Protein AF-A0A7X9NZ48-F1 (afdb_monomer_lite)

Organism: NCBI:txid694437

Structure (mmCIF, N/CA/C/O backbone):
data_AF-A0A7X9NZ48-F1
#
_entry.id   AF-A0A7X9NZ48-F1
#
loop_
_atom_site.group_PDB
_atom_site.id
_atom_site.type_symbol
_atom_site.label_atom_id
_atom_site.label_alt_id
_atom_site.label_comp_id
_atom_site.label_asym_id
_atom_site.label_entity_id
_atom_site.label_seq_id
_atom_site.pdbx_PDB_ins_code
_atom_site.Cartn_x
_atom_site.Cartn_y
_atom_site.Cartn_z
_atom_site.occupancy
_atom_site.B_iso_or_equiv
_atom_site.auth_seq_id
_atom_site.auth_comp_id
_atom_site.auth_asym_id
_atom_site.auth_atom_id
_atom_site.pdbx_PDB_model_num
ATOM 1 N N . MET A 1 1 ? -63.633 -19.501 93.502 1.00 77.31 1 MET A N 1
ATOM 2 C CA . MET A 1 1 ? -63.523 -19.043 94.911 1.00 77.31 1 MET A CA 1
ATOM 3 C C . MET A 1 1 ? -62.393 -18.030 95.085 1.00 77.31 1 MET A C 1
ATOM 5 O O . MET A 1 1 ? -62.689 -16.926 95.509 1.00 77.31 1 MET A O 1
ATOM 9 N N . LEU A 1 2 ? -61.139 -18.349 94.729 1.00 82.50 2 LEU A N 1
ATOM 10 C CA . LEU A 1 2 ? -60.024 -17.386 94.763 1.00 82.50 2 LEU A CA 1
ATOM 11 C C . LEU A 1 2 ? -60.264 -16.160 93.862 1.00 82.50 2 LEU A C 1
ATOM 13 O O . LEU A 1 2 ? -60.267 -15.047 94.371 1.00 82.50 2 LEU A O 1
ATOM 17 N N . GLU A 1 3 ? -60.541 -16.367 92.570 1.00 81.81 3 GLU A N 1
ATOM 18 C CA . GLU A 1 3 ? -60.842 -15.284 91.608 1.00 81.81 3 GLU A CA 1
ATOM 19 C C . GLU A 1 3 ? -61.969 -14.370 92.100 1.00 81.81 3 GLU A C 1
ATOM 21 O O . GLU A 1 3 ? -61.856 -13.153 92.056 1.00 81.81 3 GLU A O 1
ATOM 26 N N . GLN A 1 4 ? -63.019 -14.958 92.673 1.00 85.31 4 GLN A N 1
ATOM 27 C CA . GLN A 1 4 ? -64.160 -14.225 93.216 1.00 85.31 4 GLN A CA 1
ATOM 28 C C . GLN A 1 4 ? -63.783 -13.385 94.452 1.00 85.31 4 GLN A C 1
ATOM 30 O O . GLN A 1 4 ? -64.237 -12.253 94.584 1.00 85.31 4 GLN A O 1
ATOM 35 N N . ILE A 1 5 ? -62.918 -13.897 95.342 1.00 87.12 5 ILE A N 1
ATOM 36 C CA . ILE A 1 5 ? -62.377 -13.134 96.483 1.00 87.12 5 ILE A CA 1
ATOM 37 C C . ILE A 1 5 ? -61.503 -11.970 95.996 1.00 87.12 5 ILE A C 1
ATOM 39 O O . ILE A 1 5 ? -61.605 -10.873 96.547 1.00 87.12 5 ILE A O 1
ATOM 43 N N . MET A 1 6 ? -60.652 -12.199 94.990 1.00 84.88 6 MET A N 1
ATOM 44 C CA . MET A 1 6 ? -59.764 -11.180 94.419 1.00 84.88 6 MET A CA 1
ATOM 45 C C . MET A 1 6 ? -60.563 -10.074 93.727 1.00 84.88 6 MET A C 1
ATOM 47 O O . MET A 1 6 ? -60.395 -8.903 94.064 1.00 84.88 6 MET A O 1
ATOM 51 N N . GLN A 1 7 ? -61.503 -10.447 92.858 1.00 85.75 7 GLN A N 1
ATOM 52 C CA . GLN A 1 7 ? -62.369 -9.530 92.124 1.00 85.75 7 GLN A CA 1
ATOM 53 C C . GLN A 1 7 ? -63.185 -8.634 93.066 1.00 85.75 7 GLN A C 1
ATOM 55 O O . GLN A 1 7 ? -63.066 -7.414 92.997 1.00 85.75 7 GLN A O 1
ATOM 60 N N . LEU A 1 8 ? -63.917 -9.211 94.028 1.00 87.44 8 LEU A N 1
ATOM 61 C CA . LEU A 1 8 ? -64.717 -8.434 94.986 1.00 87.44 8 LEU A CA 1
ATOM 62 C C . LEU A 1 8 ? -63.850 -7.509 95.858 1.00 87.44 8 LEU A C 1
ATOM 64 O O . LEU A 1 8 ? -64.244 -6.395 96.203 1.00 87.44 8 LEU A O 1
ATOM 68 N N . ARG A 1 9 ? -62.638 -7.938 96.230 1.00 89.69 9 ARG A N 1
ATOM 69 C CA . ARG A 1 9 ? -61.709 -7.077 96.974 1.00 89.69 9 ARG A CA 1
ATOM 70 C C . ARG A 1 9 ? -61.137 -5.947 96.120 1.00 89.69 9 ARG A C 1
ATOM 72 O O . ARG A 1 9 ? -60.925 -4.865 96.669 1.00 89.69 9 ARG A O 1
ATOM 79 N N . ASN A 1 10 ? -60.911 -6.180 94.829 1.00 83.88 10 ASN A N 1
ATOM 80 C CA . ASN A 1 10 ? -60.437 -5.181 93.870 1.00 83.88 10 ASN A CA 1
ATOM 81 C C . ASN A 1 10 ? -61.556 -4.189 93.477 1.00 83.88 10 ASN A C 1
ATOM 83 O O . ASN A 1 10 ? -61.270 -3.019 93.248 1.00 83.88 10 ASN A O 1
ATOM 87 N N . GLU A 1 11 ? -62.824 -4.609 93.525 1.00 89.44 11 GLU A N 1
ATOM 88 C CA . GLU A 1 11 ? -64.023 -3.760 93.371 1.00 89.44 11 GLU A CA 1
ATOM 89 C C . GLU A 1 11 ? -64.338 -2.903 94.620 1.00 89.44 11 GLU A C 1
ATOM 91 O O . GLU A 1 11 ? -65.224 -2.051 94.592 1.00 89.44 11 GLU A O 1
ATOM 96 N N . GLY A 1 12 ? -63.601 -3.091 95.725 1.00 87.31 12 GLY A N 1
ATOM 97 C CA . GLY A 1 12 ? -63.668 -2.241 96.922 1.00 87.31 12 GLY A CA 1
ATOM 98 C C . GLY A 1 12 ? -64.495 -2.788 98.095 1.00 87.31 12 GLY A C 1
ATOM 99 O O . GLY A 1 12 ? -64.540 -2.147 99.148 1.00 87.31 12 GLY A O 1
ATOM 100 N N . TYR A 1 13 ? -65.094 -3.979 97.984 1.00 91.06 13 TYR A N 1
ATOM 101 C CA . TYR A 1 13 ? -65.876 -4.594 99.068 1.00 91.06 13 TYR A CA 1
ATOM 102 C C . TYR A 1 13 ? -65.018 -4.914 100.296 1.00 91.06 13 TYR A C 1
ATOM 104 O O . TYR A 1 13 ? -63.899 -5.408 100.172 1.00 91.06 13 TYR A O 1
ATOM 112 N N . SER A 1 14 ? -65.531 -4.699 101.511 1.00 90.81 14 SER A N 1
ATOM 113 C CA . SER A 1 14 ? -64.808 -5.025 102.751 1.00 90.81 14 SER A CA 1
ATOM 114 C C . SER A 1 14 ? -64.603 -6.538 102.936 1.00 90.81 14 SER A C 1
ATOM 116 O O . SER A 1 14 ? -65.404 -7.350 102.480 1.00 90.81 14 SER A O 1
ATOM 118 N N . PHE A 1 15 ? -63.564 -6.949 103.678 1.00 91.12 15 PHE A N 1
ATOM 119 C CA . PHE A 1 15 ? -63.303 -8.375 103.952 1.00 91.12 15 PHE A CA 1
ATOM 120 C C . PHE A 1 15 ? -64.477 -9.109 104.618 1.00 91.12 15 PHE A C 1
ATOM 122 O O . PHE A 1 15 ? -64.579 -10.320 104.460 1.00 91.12 15 PHE A O 1
ATOM 129 N N . GLN A 1 16 ? -65.337 -8.396 105.357 1.00 89.12 16 GLN A N 1
ATOM 130 C CA . GLN A 1 16 ? -66.541 -8.982 105.951 1.00 89.12 16 GLN A CA 1
ATOM 131 C C . GLN A 1 16 ? -67.605 -9.260 104.882 1.00 89.12 16 GLN A C 1
ATOM 133 O O . GLN A 1 16 ? -68.100 -10.373 104.805 1.00 89.12 16 GLN A O 1
ATOM 138 N N . GLN A 1 17 ? -67.874 -8.297 103.997 1.00 89.88 17 GLN A N 1
ATOM 139 C CA . GLN A 1 17 ? -68.837 -8.470 102.902 1.00 89.88 17 GLN A CA 1
ATOM 140 C C . GLN A 1 17 ? -68.419 -9.589 101.939 1.00 89.88 17 GLN A C 1
ATOM 142 O O . GLN A 1 17 ? -69.257 -10.367 101.496 1.00 89.88 17 GLN A O 1
ATOM 147 N N . VAL A 1 18 ? -67.119 -9.703 101.650 1.00 89.75 18 VAL A N 1
ATOM 148 C CA . VAL A 1 18 ? -66.591 -10.795 100.819 1.00 89.75 18 VAL A CA 1
ATOM 149 C C . VAL A 1 18 ? -66.732 -12.140 101.535 1.00 89.75 18 VAL A C 1
ATOM 151 O O . VAL A 1 18 ? -67.183 -13.101 100.924 1.00 89.75 18 VAL A O 1
ATOM 154 N N . ALA A 1 19 ? -66.404 -12.207 102.830 1.00 89.69 19 ALA A N 1
ATOM 155 C CA . ALA A 1 19 ? -66.570 -13.403 103.660 1.00 89.69 19 ALA A CA 1
ATOM 156 C C . ALA A 1 19 ? -68.016 -13.918 103.683 1.00 89.69 19 ALA A C 1
ATOM 158 O O . ALA A 1 19 ? -68.230 -15.120 103.513 1.00 89.69 19 ALA A O 1
ATOM 159 N N . ASP A 1 20 ? -68.984 -13.007 103.799 1.00 89.88 20 ASP A N 1
ATOM 160 C CA . ASP A 1 20 ? -70.410 -13.332 103.787 1.00 89.88 20 ASP A CA 1
ATOM 161 C C . ASP A 1 20 ? -70.865 -13.849 102.404 1.00 89.88 20 ASP A C 1
ATOM 163 O O . ASP A 1 20 ? -71.665 -14.778 102.327 1.00 89.88 20 ASP A O 1
ATOM 167 N N . GLN A 1 21 ? -70.319 -13.311 101.302 1.00 88.75 21 GLN A N 1
ATOM 168 C CA . GLN A 1 21 ? -70.657 -13.742 99.936 1.00 88.75 21 GLN A CA 1
ATOM 169 C C . GLN A 1 21 ? -70.028 -15.077 99.525 1.00 88.75 21 GLN A C 1
ATOM 171 O O . GLN A 1 21 ? -70.662 -15.859 98.818 1.00 88.75 21 GLN A O 1
ATOM 176 N N . VAL A 1 22 ? -68.787 -15.350 99.940 1.00 88.81 22 VAL A N 1
ATOM 177 C CA . VAL A 1 22 ? -68.085 -16.601 99.590 1.00 88.81 22 VAL A CA 1
ATOM 178 C C . VAL A 1 22 ? -68.195 -17.686 100.666 1.00 88.81 22 VAL A C 1
ATOM 180 O O . VAL A 1 22 ? -67.564 -18.734 100.537 1.00 88.81 22 VAL A O 1
ATOM 183 N N . ASN A 1 23 ? -68.995 -17.448 101.712 1.00 89.62 23 ASN A N 1
ATOM 184 C CA . ASN A 1 23 ? -69.226 -18.348 102.846 1.00 89.62 23 ASN A CA 1
ATOM 185 C C . ASN A 1 23 ? -67.924 -18.838 103.520 1.00 89.62 23 ASN A C 1
ATOM 187 O O . ASN A 1 23 ? -67.708 -20.034 103.725 1.00 89.62 23 ASN A O 1
ATOM 191 N N . LEU A 1 24 ? -67.026 -17.904 103.845 1.00 89.62 24 LEU A N 1
ATOM 192 C CA . LEU A 1 24 ? -65.758 -18.166 104.537 1.00 89.62 24 LEU A CA 1
ATOM 193 C C . LEU A 1 24 ? -65.595 -17.242 105.743 1.00 89.62 24 LEU A C 1
ATOM 195 O O . LEU A 1 24 ? -66.223 -16.195 105.831 1.00 89.62 24 LEU A O 1
ATOM 199 N N . SER A 1 25 ? -64.697 -17.580 106.670 1.00 91.31 25 SER A N 1
ATOM 200 C CA . SER A 1 25 ? -64.359 -16.654 107.753 1.00 91.31 25 SER A CA 1
ATOM 201 C C . SER A 1 25 ? -63.550 -15.463 107.228 1.00 91.31 25 SER A C 1
ATOM 203 O O . SER A 1 25 ? -62.685 -1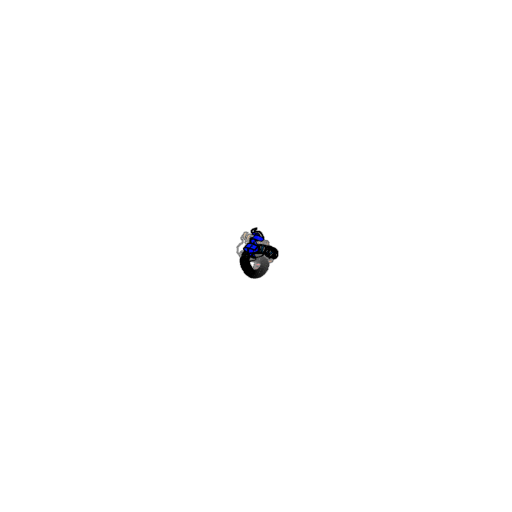5.608 106.359 1.00 91.31 25 SER A O 1
ATOM 205 N N . LYS A 1 26 ? -63.766 -14.278 107.812 1.00 90.00 26 LYS A N 1
ATOM 206 C CA . LYS A 1 26 ? -63.011 -13.053 107.494 1.00 90.00 26 LYS A CA 1
ATOM 207 C C . LYS A 1 26 ? -61.495 -13.274 107.518 1.00 90.00 26 LYS A C 1
ATOM 209 O O . LYS A 1 26 ? -60.798 -12.825 106.611 1.00 90.00 26 LYS A O 1
ATOM 214 N N . SER A 1 27 ? -60.985 -13.990 108.521 1.00 89.81 27 SER A N 1
ATOM 215 C CA . SER A 1 27 ? -59.554 -14.300 108.647 1.00 89.81 27 SER A CA 1
ATOM 216 C C . SER A 1 27 ? -59.047 -15.161 107.489 1.00 89.81 27 SER A C 1
ATOM 218 O O . SER A 1 27 ? -57.955 -14.921 106.979 1.00 89.81 27 SER A O 1
ATOM 220 N N . ARG A 1 28 ? -59.853 -16.127 107.024 1.00 89.50 28 ARG A N 1
ATOM 221 C CA . ARG A 1 28 ? -59.495 -16.987 105.891 1.00 89.50 28 ARG A CA 1
ATOM 222 C C . ARG A 1 28 ? -59.501 -16.217 104.572 1.00 89.50 28 ARG A C 1
ATOM 224 O O . ARG A 1 28 ? -58.567 -16.368 103.793 1.00 89.50 28 ARG A O 1
ATOM 231 N N . VAL A 1 29 ? -60.485 -15.343 104.351 1.00 88.00 29 VAL A N 1
ATOM 232 C CA . VAL A 1 29 ? -60.520 -14.441 103.184 1.00 88.00 29 VAL A CA 1
ATOM 233 C C . VAL A 1 29 ? -59.325 -13.483 103.185 1.00 88.00 29 VAL A C 1
ATOM 235 O O . VAL A 1 29 ? -58.699 -13.285 102.148 1.00 88.00 29 VAL A O 1
ATOM 238 N N . GLN A 1 30 ? -58.956 -12.924 104.343 1.00 87.31 30 GLN A N 1
ATOM 239 C CA . GLN A 1 30 ? -57.771 -12.067 104.477 1.00 87.31 30 GLN A CA 1
ATOM 240 C C . GLN A 1 30 ? -56.470 -12.805 104.161 1.00 87.31 30 GLN A C 1
ATOM 242 O O . GLN A 1 30 ? -55.605 -12.238 103.496 1.00 87.31 30 GLN A O 1
ATOM 247 N N . GLN A 1 31 ? -56.331 -14.045 104.631 1.00 88.19 31 GLN A N 1
ATOM 248 C CA . GLN A 1 31 ? -55.174 -14.883 104.334 1.00 88.19 31 GLN A CA 1
ATOM 249 C C . GLN A 1 31 ? -55.080 -15.175 102.832 1.00 88.19 31 GLN A C 1
ATOM 251 O O . GLN A 1 31 ? -54.063 -14.863 102.224 1.00 88.19 31 GLN A O 1
ATOM 256 N N . ILE A 1 32 ? -56.164 -15.673 102.226 1.00 87.12 32 ILE A N 1
ATOM 257 C CA . ILE A 1 32 ? -56.224 -15.985 100.790 1.00 87.12 32 ILE A CA 1
ATOM 258 C C . ILE A 1 32 ? -55.901 -14.740 99.953 1.00 87.12 32 ILE A C 1
ATOM 260 O O . ILE A 1 32 ? -55.086 -14.812 99.038 1.00 87.12 32 ILE A O 1
ATOM 264 N N . TYR A 1 33 ? -56.477 -13.584 100.291 1.00 86.56 33 TYR A N 1
ATOM 265 C CA . TYR A 1 33 ? -56.202 -12.334 99.583 1.00 86.56 33 TYR A CA 1
ATOM 266 C C . TYR A 1 33 ? -54.735 -11.898 99.722 1.00 86.56 33 TYR A C 1
ATOM 268 O O . TYR A 1 33 ? -54.120 -11.498 98.742 1.00 86.56 33 TYR A O 1
ATOM 276 N N . ARG A 1 34 ? -54.137 -11.998 100.918 1.00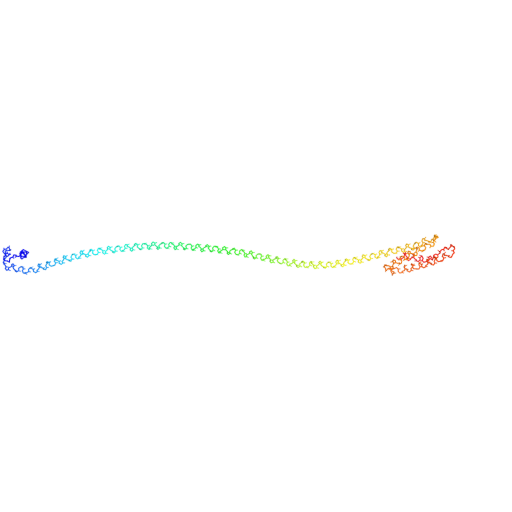 85.69 34 ARG A N 1
ATOM 277 C CA . ARG A 1 34 ? -52.719 -11.652 101.134 1.00 85.69 34 ARG A CA 1
ATOM 278 C C . ARG A 1 34 ? -51.761 -12.589 100.403 1.00 85.69 34 ARG A C 1
ATOM 280 O O . ARG A 1 34 ? -50.745 -12.122 99.907 1.00 85.69 34 ARG A O 1
ATOM 287 N N . GLU A 1 35 ? -52.077 -13.878 100.352 1.00 87.00 35 GLU A N 1
ATOM 288 C CA . GLU A 1 35 ? -51.251 -14.889 99.685 1.00 87.00 35 GLU A CA 1
ATOM 289 C C . GLU A 1 35 ? -51.299 -14.751 98.156 1.00 87.00 35 GLU A C 1
ATOM 291 O O . GLU A 1 35 ? -50.292 -14.981 97.494 1.00 87.00 35 GLU A O 1
ATOM 296 N N . ASN A 1 36 ? -52.436 -14.333 97.589 1.00 85.88 36 ASN A N 1
ATOM 297 C CA . ASN A 1 36 ? -52.652 -14.367 96.139 1.00 85.88 36 ASN A CA 1
ATOM 298 C C . ASN A 1 36 ? -52.602 -12.994 95.450 1.00 85.88 36 ASN A C 1
ATOM 300 O O . ASN A 1 36 ? -52.323 -12.940 94.255 1.00 85.88 36 ASN A O 1
ATOM 304 N N . LYS A 1 37 ? -52.791 -11.880 96.172 1.00 83.94 37 LYS A N 1
ATOM 305 C CA . LYS A 1 37 ? -52.646 -10.527 95.603 1.00 83.94 37 LYS A CA 1
ATOM 306 C C . LYS A 1 37 ? -51.279 -10.274 94.951 1.00 83.94 37 LYS A C 1
ATOM 308 O O . LYS A 1 37 ? -51.266 -9.778 93.827 1.00 83.94 37 LYS A O 1
ATOM 313 N N . PRO A 1 38 ? -50.138 -10.639 95.570 1.00 85.06 38 PRO A N 1
ATOM 314 C CA . PRO A 1 38 ? -48.834 -10.450 94.935 1.00 85.06 38 PRO A CA 1
ATOM 315 C C . PRO A 1 38 ? -48.691 -11.261 93.641 1.00 85.06 38 PRO A C 1
ATOM 317 O O . PRO A 1 38 ? -48.066 -10.802 92.692 1.00 85.06 38 PRO A O 1
ATOM 320 N N . VAL A 1 39 ? -49.294 -12.454 93.586 1.00 85.06 39 VAL A N 1
ATOM 321 C CA . VAL A 1 39 ? -49.263 -13.333 92.407 1.00 85.06 39 VAL A CA 1
ATOM 322 C C . VAL A 1 39 ? -50.079 -12.736 91.257 1.00 85.06 39 VAL A C 1
ATOM 324 O O . VAL A 1 39 ? -49.616 -12.746 90.121 1.00 85.06 39 VAL A O 1
ATOM 327 N N . GLU A 1 40 ? -51.251 -12.162 91.541 1.00 84.69 40 GLU A N 1
ATOM 328 C CA . GLU A 1 40 ? -52.085 -11.481 90.540 1.00 84.69 40 GLU A CA 1
ATOM 329 C C . GLU A 1 40 ? -51.405 -10.213 89.990 1.00 84.69 40 GLU A C 1
ATOM 331 O O . GLU A 1 40 ? -51.405 -9.980 88.781 1.00 84.69 40 GLU A O 1
ATOM 336 N N . GLU A 1 41 ? -50.747 -9.428 90.851 1.00 86.44 41 GLU A N 1
ATOM 337 C CA . GLU A 1 41 ? -49.953 -8.263 90.436 1.00 86.44 41 GLU A CA 1
ATOM 338 C C . GLU A 1 41 ? -48.768 -8.661 89.538 1.00 86.44 41 GLU A C 1
ATOM 340 O O . GLU A 1 41 ? -48.499 -7.990 88.540 1.00 86.44 41 GLU A O 1
ATOM 345 N N . ILE A 1 42 ? -48.080 -9.764 89.856 1.00 88.38 42 ILE A N 1
ATOM 346 C CA . ILE A 1 42 ? -46.998 -10.317 89.026 1.00 88.38 42 ILE A CA 1
ATOM 347 C C . ILE A 1 42 ? -47.546 -10.803 87.679 1.00 88.38 42 ILE A C 1
ATOM 349 O O . ILE A 1 42 ? -46.985 -10.467 86.639 1.00 88.38 42 ILE A O 1
ATOM 353 N N . TYR A 1 43 ? -48.651 -11.550 87.678 1.00 88.56 43 TYR A N 1
ATOM 354 C CA . TYR A 1 43 ? -49.274 -12.056 86.453 1.00 88.56 43 TYR A CA 1
ATOM 355 C C . TYR A 1 43 ? -49.721 -10.920 85.522 1.00 88.56 43 TYR A C 1
ATOM 357 O O . TYR A 1 43 ? -49.478 -10.972 84.318 1.00 88.56 43 TYR A O 1
ATOM 365 N N . SER A 1 44 ? -50.317 -9.862 86.080 1.00 87.25 44 SER A N 1
ATOM 366 C CA . SER A 1 44 ? -50.722 -8.673 85.325 1.00 87.25 44 SER A CA 1
ATOM 367 C C . SER A 1 44 ? -49.525 -7.967 84.673 1.00 87.25 44 SER A C 1
ATOM 369 O O . SER A 1 44 ? -49.572 -7.649 83.485 1.00 87.25 44 SER A O 1
ATOM 371 N N . LYS A 1 45 ? -48.412 -7.807 85.409 1.00 92.25 45 LYS A N 1
ATOM 372 C CA . LYS A 1 45 ? -47.161 -7.256 84.858 1.00 92.25 45 LYS A CA 1
ATOM 373 C C . LYS A 1 45 ? -46.599 -8.118 83.732 1.00 92.25 45 LYS A C 1
ATOM 375 O O . LYS A 1 45 ? -46.316 -7.590 82.665 1.00 92.25 45 LYS A O 1
ATOM 380 N N . PHE A 1 46 ? -46.513 -9.434 83.931 1.00 94.00 46 PHE A N 1
ATOM 381 C CA . PHE A 1 46 ? -46.054 -10.358 82.890 1.00 94.00 46 PHE A CA 1
ATOM 382 C C . PHE A 1 46 ? -46.918 -10.289 81.634 1.00 94.00 46 PHE A C 1
ATOM 384 O O . PHE A 1 46 ? -46.391 -10.303 80.528 1.00 94.00 46 PHE A O 1
ATOM 391 N N . LYS A 1 47 ? -48.243 -10.194 81.787 1.00 93.56 47 LYS A N 1
ATOM 392 C CA . LYS A 1 47 ? -49.153 -10.057 80.649 1.00 93.56 47 LYS A CA 1
ATOM 393 C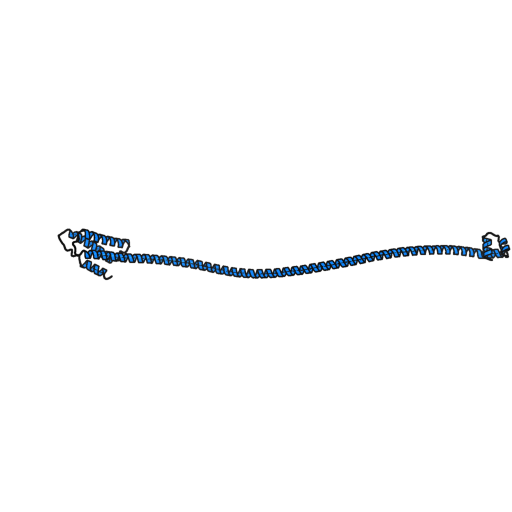 C . LYS A 1 47 ? -48.886 -8.767 79.869 1.00 93.56 47 LYS A C 1
ATOM 395 O O . LYS A 1 47 ? -48.835 -8.807 78.645 1.00 93.56 47 LYS A O 1
ATOM 400 N N . GLN A 1 48 ? -48.677 -7.652 80.569 1.00 94.00 48 GLN A N 1
ATOM 401 C CA . GLN A 1 48 ? -48.345 -6.373 79.941 1.00 94.00 48 GLN A CA 1
ATOM 402 C C . GLN A 1 48 ? -46.985 -6.421 79.228 1.00 94.00 48 GLN A C 1
ATOM 404 O O . GLN A 1 48 ? -46.869 -5.956 78.098 1.00 94.00 48 GLN A O 1
ATOM 409 N N . GLU A 1 49 ? -45.966 -7.003 79.860 1.00 95.19 49 GLU A N 1
ATOM 410 C CA . GLU A 1 49 ? -44.641 -7.188 79.256 1.00 95.19 49 GLU A CA 1
ATOM 411 C C . GLU A 1 49 ? -44.702 -8.087 78.015 1.00 95.19 49 GLU A C 1
ATOM 413 O O . GLU A 1 49 ? -44.070 -7.778 77.007 1.00 95.19 49 GLU A O 1
ATOM 418 N N . LEU A 1 50 ? -45.504 -9.155 78.054 1.00 95.44 50 LEU A N 1
ATOM 419 C CA . LEU A 1 50 ? -45.706 -10.052 76.917 1.00 95.44 50 LEU A CA 1
ATOM 420 C C . LEU A 1 50 ? -46.412 -9.348 75.751 1.00 95.44 50 LEU A C 1
ATOM 422 O O . LEU A 1 50 ? -46.050 -9.554 74.597 1.00 95.44 50 LEU A O 1
ATOM 426 N N . GLU A 1 51 ? -47.383 -8.482 76.037 1.00 96.19 51 GLU A N 1
ATOM 427 C CA . GLU A 1 51 ? -48.071 -7.697 75.010 1.00 96.19 51 GLU A CA 1
ATOM 428 C C . GLU A 1 51 ? -47.144 -6.658 74.361 1.00 96.19 51 GLU A C 1
ATOM 430 O O . GLU A 1 51 ? -47.137 -6.523 73.139 1.00 96.19 51 GLU A O 1
ATOM 435 N N . ILE A 1 52 ? -46.286 -6.000 75.150 1.00 96.50 52 ILE A N 1
ATOM 436 C CA . ILE A 1 52 ? -45.235 -5.108 74.632 1.00 96.50 52 ILE A CA 1
ATOM 437 C C . ILE A 1 52 ? -44.232 -5.890 73.772 1.00 96.50 52 ILE A C 1
ATOM 439 O O . ILE A 1 52 ? -43.844 -5.425 72.700 1.00 96.50 52 ILE A O 1
ATOM 443 N N . ALA A 1 53 ? -43.814 -7.077 74.221 1.00 96.00 53 ALA A N 1
ATOM 444 C CA . ALA A 1 53 ? -42.891 -7.924 73.473 1.00 96.00 53 ALA A CA 1
ATOM 445 C C . ALA A 1 53 ? -43.486 -8.349 72.122 1.00 96.00 53 ALA A C 1
ATOM 447 O O . ALA A 1 53 ? -42.806 -8.224 71.107 1.00 96.00 53 ALA A O 1
ATOM 448 N N . ASN A 1 54 ? -44.757 -8.758 72.088 1.00 96.19 54 ASN A N 1
ATOM 449 C CA . ASN A 1 54 ? -45.447 -9.109 70.844 1.00 96.19 54 ASN A CA 1
ATOM 450 C C . ASN A 1 54 ? -45.549 -7.913 69.891 1.00 96.19 54 ASN A C 1
ATOM 452 O O . ASN A 1 54 ? -45.198 -8.034 68.725 1.00 96.19 54 ASN A O 1
ATOM 456 N N . GLN A 1 55 ? -45.918 -6.728 70.391 1.00 96.44 55 GLN A N 1
ATOM 457 C CA . GLN A 1 55 ? -45.925 -5.511 69.568 1.00 96.44 55 GLN A CA 1
ATOM 458 C C . GLN A 1 55 ? -44.541 -5.193 68.992 1.00 96.44 55 GLN A C 1
ATOM 460 O O . GLN A 1 55 ? -44.435 -4.683 67.876 1.00 96.44 55 GLN A O 1
ATOM 465 N N . ARG A 1 56 ? -43.467 -5.474 69.743 1.00 97.00 56 ARG A N 1
ATOM 466 C CA . ARG A 1 56 ? -42.103 -5.280 69.249 1.00 97.00 56 ARG A CA 1
ATOM 467 C C . ARG A 1 56 ? -41.728 -6.308 68.184 1.00 97.00 56 ARG A C 1
ATOM 469 O O . ARG A 1 56 ? -41.040 -5.932 67.241 1.00 97.00 56 ARG A O 1
ATOM 476 N N . VAL A 1 57 ? -42.172 -7.558 68.319 1.00 97.25 57 VAL A N 1
ATOM 477 C CA . VAL A 1 57 ? -42.002 -8.588 67.283 1.00 97.25 57 VAL A CA 1
ATOM 478 C C . VAL A 1 57 ? -42.699 -8.153 65.995 1.00 97.25 57 VAL A C 1
ATOM 480 O O . VAL A 1 57 ? -42.024 -8.058 64.978 1.00 97.25 57 VAL A O 1
ATOM 483 N N . ASP A 1 58 ? -43.967 -7.737 66.055 1.00 96.44 58 ASP A N 1
ATOM 484 C CA . ASP A 1 58 ? -44.718 -7.275 64.875 1.00 96.44 58 ASP A CA 1
ATOM 485 C C . ASP A 1 58 ? -44.045 -6.078 64.172 1.00 96.44 58 ASP A C 1
ATOM 487 O O . ASP A 1 58 ? -44.113 -5.923 62.953 1.00 96.44 58 ASP A O 1
ATOM 491 N N . GLN A 1 59 ? -43.414 -5.181 64.939 1.00 96.75 59 GLN A N 1
ATOM 492 C CA . GLN A 1 59 ? -42.647 -4.063 64.380 1.00 96.75 59 GLN A CA 1
ATOM 493 C C . GLN A 1 59 ? -41.371 -4.536 63.689 1.00 96.75 59 GLN A C 1
ATOM 495 O O . GLN A 1 59 ? -41.080 -4.082 62.588 1.00 96.75 59 GLN A O 1
ATOM 500 N N . LEU A 1 60 ? -40.617 -5.431 64.331 1.00 97.31 60 LEU A N 1
ATOM 501 C CA . LEU A 1 60 ? -39.383 -5.972 63.770 1.00 97.31 60 LEU A CA 1
ATOM 502 C C . LEU A 1 60 ? -39.653 -6.792 62.508 1.00 97.31 60 LEU A C 1
ATOM 504 O O . LEU A 1 60 ? -38.887 -6.679 61.562 1.00 97.31 60 LEU A O 1
ATOM 508 N N . GLU A 1 61 ? -40.741 -7.560 62.459 1.00 97.69 61 GLU A N 1
ATOM 509 C CA . GLU A 1 61 ? -41.145 -8.296 61.255 1.00 97.69 61 GLU A CA 1
ATOM 510 C C . GLU A 1 61 ? -41.395 -7.346 60.078 1.00 97.69 61 GLU A C 1
ATOM 512 O O . GLU A 1 61 ? -40.870 -7.572 58.993 1.00 97.69 61 GLU A O 1
ATOM 517 N N . LYS A 1 62 ? -42.087 -6.223 60.308 1.00 97.00 62 LYS A N 1
ATOM 518 C CA . LYS A 1 62 ? -42.289 -5.190 59.275 1.00 97.00 62 LYS A CA 1
ATOM 519 C C . LYS A 1 62 ? -40.998 -4.486 58.869 1.00 97.00 62 LYS A C 1
ATOM 521 O O . LYS A 1 62 ? -40.826 -4.147 57.704 1.00 97.00 62 LYS A O 1
ATOM 526 N N . GLU A 1 63 ? -40.107 -4.217 59.824 1.00 97.50 63 GLU A N 1
ATOM 527 C CA . GLU A 1 63 ? -38.788 -3.639 59.536 1.00 97.50 63 GLU A CA 1
ATOM 528 C C . GLU A 1 63 ? -37.938 -4.602 58.690 1.00 97.50 63 GLU A C 1
ATOM 530 O O . GLU A 1 63 ? -37.239 -4.152 57.785 1.00 97.50 63 GLU A O 1
ATOM 535 N N . VAL A 1 64 ? -38.012 -5.910 58.960 1.00 98.06 64 VAL A N 1
ATOM 536 C CA . VAL A 1 64 ? -37.329 -6.949 58.177 1.00 98.06 64 VAL A CA 1
ATOM 537 C C . VAL A 1 64 ? -37.918 -7.046 56.775 1.00 98.06 64 VAL A C 1
ATOM 539 O O . VAL A 1 64 ? -37.151 -6.967 55.824 1.00 98.06 64 VAL A O 1
ATOM 542 N N . GLU A 1 65 ? -39.243 -7.123 56.633 1.00 97.44 65 GLU A N 1
ATOM 543 C CA . GLU A 1 65 ? -39.921 -7.181 55.327 1.00 97.44 65 GLU A CA 1
ATOM 544 C C . GLU A 1 65 ? -39.545 -5.973 54.451 1.00 97.44 65 GLU A C 1
ATOM 546 O O . GLU A 1 65 ? -39.106 -6.131 53.316 1.00 97.44 65 GLU A O 1
ATOM 551 N N . ALA A 1 66 ? -39.569 -4.761 55.017 1.00 97.31 66 ALA A N 1
ATOM 552 C CA . ALA A 1 66 ? -39.145 -3.559 54.298 1.00 97.31 66 ALA A CA 1
ATOM 553 C C . ALA A 1 66 ? -37.665 -3.604 53.871 1.00 97.31 66 ALA A C 1
ATOM 555 O O . ALA A 1 66 ? -37.301 -3.082 52.817 1.00 97.31 66 ALA A O 1
ATOM 556 N N . LYS A 1 67 ? -36.791 -4.210 54.684 1.00 97.50 67 LYS A N 1
ATOM 557 C CA . LYS A 1 67 ? -35.375 -4.380 54.334 1.00 97.50 67 LYS A CA 1
ATOM 558 C C . LYS A 1 67 ? -35.164 -5.455 53.277 1.00 97.50 67 LYS A C 1
ATOM 560 O O . LYS A 1 67 ? -34.273 -5.294 52.450 1.00 97.50 67 LYS A O 1
ATOM 565 N N . GLU A 1 68 ? -35.957 -6.519 53.286 1.00 97.81 68 GLU A 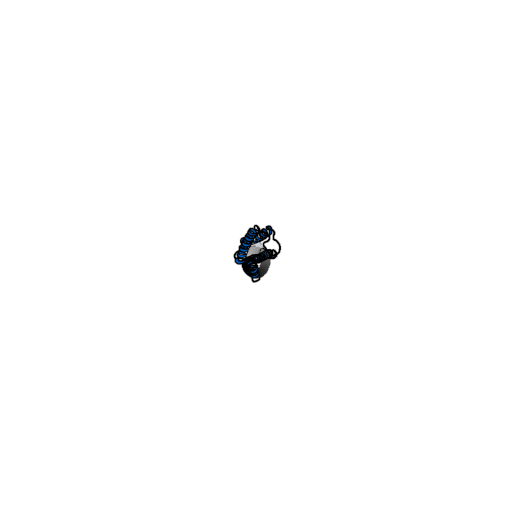N 1
ATOM 566 C CA . GLU A 1 68 ? -35.944 -7.538 52.237 1.00 97.81 68 GLU A CA 1
ATOM 567 C C . GLU A 1 68 ? -36.372 -6.942 50.891 1.00 97.81 68 GLU A C 1
ATOM 569 O O . GLU A 1 68 ? -35.698 -7.181 49.889 1.00 97.81 68 GLU A O 1
ATOM 574 N N . ASP A 1 69 ? -37.397 -6.087 50.874 1.00 97.50 69 ASP A N 1
ATOM 575 C CA . ASP A 1 69 ? -37.814 -5.354 49.674 1.00 97.50 69 ASP A CA 1
ATOM 576 C C . ASP A 1 69 ? -36.705 -4.422 49.154 1.00 97.50 69 ASP A C 1
ATOM 578 O O . ASP A 1 69 ? -36.352 -4.485 47.976 1.00 97.50 69 ASP A O 1
ATOM 582 N N . GLU A 1 70 ? -36.078 -3.622 50.030 1.00 97.69 70 GLU A N 1
ATOM 583 C CA . GLU A 1 70 ? -34.935 -2.770 49.652 1.00 97.69 70 GLU A CA 1
ATOM 584 C C . GLU A 1 70 ? -33.773 -3.586 49.051 1.00 97.69 70 GLU A C 1
ATOM 586 O O . GLU A 1 70 ? -33.130 -3.151 48.091 1.00 97.69 70 GLU A O 1
ATOM 591 N N . ILE A 1 71 ? -33.485 -4.766 49.612 1.00 97.81 71 ILE A N 1
ATOM 592 C CA . ILE A 1 71 ? -32.433 -5.662 49.114 1.00 97.81 71 ILE A CA 1
ATOM 593 C C . ILE A 1 71 ? -32.800 -6.213 47.735 1.00 97.81 71 ILE A C 1
ATOM 595 O O . ILE A 1 71 ? -31.948 -6.232 46.847 1.00 97.81 71 ILE A O 1
ATOM 599 N N . ASN A 1 72 ? -34.046 -6.640 47.537 1.00 97.00 72 ASN A N 1
ATOM 600 C CA . ASN A 1 72 ? -34.505 -7.175 46.258 1.00 97.00 72 ASN A CA 1
ATOM 601 C C . ASN A 1 72 ? -34.464 -6.111 45.155 1.00 97.00 72 ASN A C 1
ATOM 603 O O . ASN A 1 72 ? -33.984 -6.388 44.056 1.00 97.00 72 ASN A O 1
ATOM 607 N N . ASP A 1 73 ? -34.884 -4.881 45.455 1.00 97.62 73 ASP A N 1
ATOM 608 C CA . ASP A 1 73 ? -34.772 -3.753 44.527 1.00 97.62 73 ASP A CA 1
ATOM 609 C C . ASP A 1 73 ? -33.310 -3.466 44.160 1.00 97.62 73 ASP A C 1
ATOM 611 O O . ASP A 1 73 ? -32.985 -3.228 42.995 1.00 97.62 73 ASP A O 1
ATOM 615 N N . PHE A 1 74 ? -32.399 -3.533 45.135 1.00 97.19 74 PHE A N 1
ATOM 616 C CA . PHE A 1 74 ? -30.971 -3.353 44.889 1.00 97.19 74 PHE A CA 1
ATOM 617 C C . PHE A 1 74 ? -30.377 -4.456 44.000 1.00 97.19 74 PHE A C 1
ATOM 619 O O . PHE A 1 74 ? -29.631 -4.146 43.071 1.00 97.19 74 PHE A O 1
ATOM 626 N N . ILE A 1 75 ? -30.730 -5.724 44.242 1.00 97.50 75 ILE A N 1
ATOM 627 C CA . ILE A 1 75 ? -30.301 -6.859 43.409 1.00 97.50 75 ILE A CA 1
ATOM 628 C C . ILE A 1 75 ? -30.804 -6.688 41.973 1.00 97.50 75 ILE A C 1
ATOM 630 O O . ILE A 1 75 ? -30.013 -6.789 41.042 1.00 97.50 75 ILE A O 1
ATOM 634 N N . ASN A 1 76 ? -32.081 -6.341 41.792 1.00 96.69 76 ASN A N 1
ATOM 635 C CA . ASN A 1 76 ? -32.661 -6.132 40.463 1.00 96.69 76 ASN A CA 1
ATOM 636 C C . ASN A 1 76 ? -31.937 -5.029 39.676 1.00 96.69 76 ASN A C 1
ATOM 638 O O . ASN A 1 76 ? -31.734 -5.166 38.471 1.00 96.69 76 ASN A O 1
ATOM 642 N N . ASN A 1 77 ? -31.527 -3.948 40.346 1.00 97.19 77 ASN A N 1
ATOM 643 C CA . ASN A 1 77 ? -30.753 -2.884 39.706 1.00 97.19 77 ASN A CA 1
ATOM 644 C C . ASN A 1 77 ? -29.350 -3.364 39.303 1.00 97.19 77 ASN A C 1
ATOM 646 O O . ASN A 1 77 ? -28.909 -3.078 38.194 1.00 97.19 77 ASN A O 1
ATOM 650 N N . ILE A 1 78 ? -28.669 -4.137 40.160 1.00 97.19 78 ILE A N 1
ATOM 651 C CA . ILE A 1 78 ? -27.368 -4.735 39.816 1.00 97.19 78 ILE A CA 1
ATOM 652 C C . ILE A 1 78 ? -27.494 -5.670 38.612 1.00 97.19 78 ILE A C 1
ATOM 654 O O . ILE A 1 78 ? -26.635 -5.642 37.731 1.00 97.19 78 ILE A O 1
ATOM 658 N N . ASP A 1 79 ? -28.543 -6.488 38.556 1.00 96.88 79 ASP A N 1
ATOM 659 C CA . ASP A 1 79 ? -28.764 -7.414 37.445 1.00 96.88 79 ASP A CA 1
ATOM 660 C C . ASP A 1 79 ? -28.995 -6.657 36.127 1.00 96.88 79 ASP A C 1
ATOM 662 O O . ASP A 1 79 ? -28.456 -7.044 35.088 1.00 96.88 79 ASP A O 1
ATOM 666 N N . GLN A 1 80 ? -29.730 -5.540 36.166 1.00 95.94 80 GLN A N 1
ATOM 667 C CA . GLN A 1 80 ? -29.910 -4.660 35.006 1.00 95.94 80 GLN A CA 1
ATOM 668 C C . GLN A 1 80 ? -28.595 -4.017 34.556 1.00 95.94 80 GLN A C 1
ATOM 670 O O . GLN A 1 80 ? -28.267 -4.075 33.370 1.00 95.94 80 GLN A O 1
ATOM 675 N N . ASP A 1 81 ? -27.826 -3.450 35.488 1.00 96.88 81 ASP A N 1
ATOM 676 C CA . ASP A 1 81 ? -26.530 -2.834 35.187 1.00 96.88 81 ASP A CA 1
ATOM 677 C C . ASP A 1 81 ? -25.546 -3.864 34.612 1.00 96.88 81 ASP A C 1
ATOM 679 O O . ASP A 1 81 ? -24.837 -3.591 33.643 1.00 96.88 81 ASP A O 1
ATOM 683 N N . THR A 1 82 ? -25.537 -5.078 35.167 1.00 96.31 82 THR A N 1
ATOM 684 C CA . THR A 1 82 ? -24.693 -6.181 34.688 1.00 96.31 82 THR A CA 1
ATOM 685 C C . THR A 1 82 ? -25.101 -6.608 33.280 1.00 96.31 82 THR A C 1
ATOM 687 O O . THR A 1 82 ? -24.240 -6.741 32.414 1.00 96.31 82 THR A O 1
ATOM 690 N N . SER A 1 83 ? -26.405 -6.735 33.011 1.00 96.25 83 SER A N 1
ATOM 691 C CA . SER A 1 83 ? -26.913 -7.042 31.670 1.00 96.25 83 SER A CA 1
ATOM 692 C C . SER A 1 83 ? -26.525 -5.970 30.648 1.00 96.25 83 SER A C 1
ATOM 694 O O . SER A 1 83 ? -26.144 -6.302 29.528 1.00 96.25 83 SER A O 1
ATOM 696 N N . HIS A 1 84 ? -26.588 -4.687 31.018 1.00 96.12 84 HIS A N 1
ATOM 697 C CA . HIS A 1 84 ? -26.172 -3.597 30.133 1.00 96.12 84 HIS A CA 1
ATOM 698 C C . HIS A 1 84 ? -24.664 -3.646 29.840 1.00 96.12 84 HIS A C 1
ATOM 700 O O . HIS A 1 84 ? -24.239 -3.433 28.705 1.00 96.12 84 HIS A O 1
ATOM 706 N N . LEU A 1 85 ? -23.842 -3.940 30.851 1.00 97.00 85 LEU A N 1
ATOM 707 C CA . LEU A 1 85 ? -22.400 -4.113 30.668 1.00 97.00 85 LEU A CA 1
ATOM 708 C C . LEU A 1 85 ? -22.076 -5.297 29.748 1.00 97.00 85 LEU A C 1
ATOM 710 O O . LEU A 1 85 ? -21.185 -5.180 28.909 1.00 97.00 85 LEU A O 1
ATOM 714 N N . ASP A 1 86 ? -22.804 -6.408 29.861 1.00 97.62 86 ASP A N 1
ATOM 715 C CA . ASP A 1 86 ? -22.637 -7.562 28.972 1.00 97.62 86 ASP A CA 1
ATOM 716 C C . ASP A 1 86 ? -22.970 -7.211 27.509 1.00 97.62 86 ASP A C 1
ATOM 718 O O . ASP A 1 86 ? -22.216 -7.571 26.599 1.00 97.62 86 ASP A O 1
ATOM 722 N N . GLU A 1 87 ? -24.044 -6.450 27.269 1.00 96.88 87 GLU A N 1
ATOM 723 C CA . GLU A 1 87 ? -24.395 -5.947 25.932 1.00 96.88 87 GLU A CA 1
ATOM 724 C C . GLU A 1 87 ? -23.310 -5.020 25.357 1.00 96.88 87 GLU A C 1
ATOM 726 O O . GLU A 1 87 ? -22.930 -5.142 24.187 1.00 96.88 87 GLU A O 1
ATOM 731 N N . GLU A 1 88 ? -22.765 -4.117 26.177 1.00 97.69 88 GLU A N 1
ATOM 732 C CA . GLU A 1 88 ? -21.686 -3.213 25.771 1.00 97.69 88 GLU A CA 1
ATOM 733 C C . GLU A 1 88 ? -20.397 -3.983 25.443 1.00 97.69 88 GLU A C 1
ATOM 735 O O . GLU A 1 88 ? -19.741 -3.704 24.435 1.00 97.69 88 GLU A O 1
ATOM 740 N N . ILE A 1 89 ? -20.062 -5.003 26.238 1.00 97.38 89 ILE A N 1
ATOM 741 C CA . ILE A 1 89 ? -18.915 -5.882 25.990 1.00 97.38 89 ILE A CA 1
ATOM 742 C C . ILE A 1 89 ? -19.068 -6.622 24.656 1.00 97.38 89 ILE A C 1
ATOM 744 O O . ILE A 1 89 ? -18.104 -6.682 23.889 1.00 97.38 89 ILE A O 1
ATOM 748 N N . GLU A 1 90 ? -20.242 -7.176 24.349 1.00 96.81 90 GLU A N 1
ATOM 749 C CA . GLU A 1 90 ? -20.466 -7.869 23.072 1.00 96.81 90 GLU A CA 1
ATOM 750 C C . GLU A 1 90 ? -20.438 -6.916 21.869 1.00 96.81 90 GLU A C 1
ATOM 752 O O . GLU A 1 90 ? -19.854 -7.238 20.827 1.00 96.81 90 GLU A O 1
ATOM 757 N N . SER A 1 91 ? -20.972 -5.703 22.024 1.00 97.56 91 SER A N 1
ATOM 758 C CA . SER A 1 91 ? -20.853 -4.647 21.014 1.00 97.56 91 SER A CA 1
ATOM 759 C C . SER A 1 91 ? -19.385 -4.295 20.735 1.00 97.56 91 SER A C 1
ATOM 761 O O . SER A 1 91 ? -18.945 -4.285 19.581 1.00 97.56 91 SER A O 1
ATOM 763 N N . LEU A 1 92 ? -18.580 -4.100 21.786 1.00 97.56 92 LEU A N 1
ATOM 764 C CA . LEU A 1 92 ? -17.150 -3.800 21.664 1.00 97.56 92 LEU A CA 1
ATOM 765 C C . LEU A 1 92 ? -16.351 -4.955 21.052 1.00 97.56 92 LEU A C 1
ATOM 767 O O . LEU A 1 92 ? -15.450 -4.708 20.249 1.00 97.56 92 LEU A O 1
ATOM 771 N N . LYS A 1 93 ? -16.667 -6.210 21.392 1.00 97.75 93 LYS A N 1
ATOM 772 C CA . LYS A 1 93 ? -16.040 -7.384 20.761 1.00 97.75 93 LYS A CA 1
ATOM 773 C C . LYS A 1 93 ? -16.332 -7.438 19.266 1.00 97.75 93 LYS A C 1
ATOM 775 O O . LYS A 1 93 ? -15.415 -7.689 18.489 1.00 97.75 93 LYS A O 1
ATOM 780 N N . THR A 1 94 ? -17.577 -7.174 18.876 1.00 97.31 94 THR A N 1
ATOM 781 C CA . THR A 1 94 ? -17.985 -7.149 17.466 1.00 97.31 94 THR A CA 1
ATOM 782 C C . THR A 1 94 ? -17.231 -6.057 16.709 1.00 97.31 94 THR A C 1
ATOM 784 O O . THR A 1 94 ? -16.588 -6.341 15.702 1.00 97.31 94 THR A O 1
ATOM 787 N N . ALA A 1 95 ? -17.207 -4.833 17.244 1.00 97.38 95 ALA A N 1
ATOM 788 C CA . ALA A 1 95 ? -16.475 -3.718 16.645 1.00 97.38 95 ALA A CA 1
ATOM 789 C C . ALA A 1 95 ? -14.962 -3.992 16.537 1.00 97.38 95 ALA A C 1
ATOM 791 O O . ALA A 1 95 ? -14.334 -3.650 15.535 1.00 97.38 95 ALA A O 1
ATOM 792 N N . LEU A 1 96 ? -14.370 -4.631 17.552 1.00 97.69 96 LEU A N 1
ATOM 793 C CA . LEU A 1 96 ? -12.963 -5.026 17.530 1.00 97.69 96 LEU A CA 1
ATOM 794 C C . LEU A 1 96 ? -12.672 -6.041 16.417 1.00 97.69 96 LEU A C 1
ATOM 796 O O . LEU A 1 96 ? -11.622 -5.957 15.780 1.00 97.69 96 LEU A O 1
ATOM 800 N N . GLU A 1 97 ? -13.562 -7.006 16.199 1.00 97.56 97 GLU A N 1
ATOM 801 C CA . GLU A 1 97 ? -13.372 -8.027 15.170 1.00 97.56 97 GLU A CA 1
ATOM 802 C C . GLU A 1 97 ? -13.529 -7.448 13.757 1.00 97.56 97 GLU A C 1
ATOM 804 O O . GLU A 1 97 ? -12.680 -7.701 12.903 1.00 97.56 97 GLU A O 1
ATOM 809 N N . GLU A 1 98 ? -14.515 -6.572 13.536 1.00 97.50 98 GLU A N 1
ATOM 810 C CA . GLU A 1 98 ? -14.657 -5.834 12.272 1.00 97.50 98 GLU A CA 1
ATOM 811 C C . GLU A 1 98 ? -13.410 -4.997 11.945 1.00 97.50 98 GLU A C 1
ATOM 813 O O . GLU A 1 98 ? -12.974 -4.926 10.794 1.00 97.50 98 GLU A O 1
ATOM 818 N N . GLU A 1 99 ? -12.812 -4.350 12.949 1.00 97.38 99 GLU A N 1
ATOM 819 C CA . GLU A 1 99 ? -11.616 -3.531 12.747 1.00 97.38 99 GLU A CA 1
ATOM 820 C C . GLU A 1 99 ? -10.376 -4.385 12.442 1.00 97.38 99 GLU A C 1
ATOM 822 O O . GLU A 1 99 ? -9.552 -4.015 11.601 1.00 97.38 99 GLU A O 1
ATOM 827 N N . LYS A 1 100 ? -10.257 -5.567 13.062 1.00 97.44 100 LYS A N 1
ATOM 828 C CA . LYS A 1 100 ? -9.210 -6.537 12.714 1.00 97.44 100 LYS A CA 1
ATOM 829 C C . LYS A 1 100 ? -9.352 -7.032 11.281 1.00 97.44 100 LYS A C 1
ATOM 831 O O . LYS A 1 100 ? -8.344 -7.092 10.582 1.00 97.44 100 LYS A O 1
ATOM 836 N N . GLU A 1 101 ? -10.565 -7.360 10.842 1.00 97.38 101 GLU A N 1
ATOM 837 C CA . GLU A 1 101 ? -10.819 -7.824 9.475 1.00 97.38 101 GLU A CA 1
ATOM 838 C C . GLU A 1 101 ? -10.454 -6.739 8.450 1.00 97.38 101 GLU A C 1
ATOM 840 O O . GLU A 1 101 ? -9.699 -6.995 7.510 1.00 97.38 101 GLU A O 1
ATOM 845 N N . LYS A 1 102 ? -10.871 -5.485 8.685 1.00 97.06 102 LYS A N 1
ATOM 846 C CA . LYS A 1 102 ? -10.464 -4.337 7.851 1.00 97.06 102 LYS A CA 1
ATOM 847 C C . LYS A 1 102 ? -8.949 -4.160 7.814 1.00 97.06 102 LYS A C 1
ATOM 849 O O . LYS A 1 102 ? -8.385 -3.913 6.748 1.00 97.06 102 LYS A O 1
ATOM 854 N N . SER A 1 103 ? -8.286 -4.274 8.964 1.00 96.19 103 SER A N 1
ATOM 855 C CA . SER A 1 103 ? -6.831 -4.146 9.056 1.00 96.19 103 SER A CA 1
ATOM 856 C C . SER A 1 103 ? -6.112 -5.254 8.279 1.00 96.19 103 SER A C 1
ATOM 858 O O . SER A 1 103 ? -5.182 -4.956 7.533 1.00 96.19 103 SER A O 1
ATOM 860 N N . GLN A 1 104 ? -6.574 -6.503 8.378 1.00 96.44 104 GLN A N 1
ATOM 861 C CA . GLN A 1 104 ? -6.030 -7.630 7.614 1.00 96.44 104 GLN A CA 1
ATOM 862 C C . GLN A 1 104 ? -6.211 -7.436 6.106 1.00 96.44 104 GLN A C 1
ATOM 864 O O . GLN A 1 104 ? -5.257 -7.618 5.352 1.00 96.44 104 GLN A O 1
ATOM 869 N N . GLN A 1 105 ? -7.391 -6.994 5.665 1.00 95.50 105 GLN A N 1
ATOM 870 C CA . GLN A 1 105 ? -7.641 -6.732 4.248 1.00 95.50 105 GLN A CA 1
ATOM 871 C C . GLN A 1 105 ? -6.757 -5.599 3.706 1.00 95.50 105 GLN A C 1
ATOM 873 O O . GLN A 1 105 ? -6.247 -5.688 2.592 1.00 95.50 105 GLN A O 1
ATOM 878 N N . LEU A 1 106 ? -6.540 -4.541 4.494 1.00 95.62 106 LEU A N 1
ATOM 879 C CA . LEU A 1 106 ? -5.633 -3.449 4.128 1.00 95.62 106 LEU A CA 1
ATOM 880 C C . LEU A 1 106 ? -4.179 -3.913 3.993 1.00 95.62 106 LEU A C 1
ATOM 882 O O . LEU A 1 106 ? -3.465 -3.389 3.143 1.00 95.62 106 LEU A O 1
ATOM 886 N N . ILE A 1 107 ? -3.737 -4.854 4.832 1.00 95.94 107 ILE A N 1
ATOM 887 C CA . ILE A 1 107 ? -2.394 -5.440 4.737 1.00 95.94 107 ILE A CA 1
ATOM 888 C C . ILE A 1 107 ? -2.277 -6.259 3.451 1.00 95.94 107 ILE A C 1
ATOM 890 O O . ILE A 1 107 ? -1.379 -5.984 2.664 1.00 95.94 107 ILE A O 1
ATOM 894 N N . LEU A 1 108 ? -3.220 -7.172 3.194 1.00 94.94 108 LEU A N 1
ATOM 895 C CA . LEU A 1 108 ? -3.231 -8.002 1.982 1.00 94.94 108 LEU A CA 1
ATOM 896 C C . LEU A 1 108 ? -3.206 -7.158 0.703 1.00 94.94 108 LEU A C 1
ATOM 898 O O . LEU A 1 108 ? -2.381 -7.387 -0.172 1.00 94.94 108 LEU A O 1
ATOM 902 N N . ASN A 1 109 ? -4.053 -6.128 0.624 1.00 94.81 109 ASN A N 1
ATOM 903 C CA . ASN A 1 109 ? -4.084 -5.250 -0.545 1.00 94.81 109 ASN A CA 1
ATOM 904 C C . ASN A 1 109 ? -2.742 -4.529 -0.763 1.00 94.81 109 ASN A C 1
ATOM 906 O O . ASN A 1 109 ? -2.321 -4.352 -1.900 1.00 94.81 109 ASN A O 1
ATOM 910 N N . LYS A 1 110 ? -2.065 -4.109 0.315 1.00 94.31 110 LYS A N 1
ATOM 911 C CA . LYS A 1 110 ? -0.745 -3.470 0.213 1.00 94.31 110 LYS A CA 1
ATOM 912 C C . LYS A 1 110 ? 0.342 -4.446 -0.215 1.00 94.31 110 LYS A C 1
ATOM 914 O O . LYS A 1 110 ? 1.216 -4.050 -0.975 1.00 94.31 110 LYS A O 1
ATOM 919 N N . GLU A 1 111 ? 0.297 -5.684 0.270 1.00 93.88 111 GLU A N 1
ATOM 920 C CA . GLU A 1 111 ? 1.226 -6.737 -0.152 1.00 93.88 111 GLU A CA 1
ATOM 921 C C . GLU A 1 111 ? 1.051 -7.053 -1.647 1.00 93.88 111 GLU A C 1
ATOM 923 O O . GLU A 1 111 ? 2.044 -7.159 -2.367 1.00 93.88 111 GLU A O 1
ATOM 928 N N . ASP A 1 112 ? -0.193 -7.114 -2.135 1.00 94.25 112 ASP A N 1
ATOM 929 C CA . ASP A 1 112 ? -0.496 -7.293 -3.560 1.00 94.25 112 ASP A CA 1
ATOM 930 C C . ASP A 1 112 ? 0.006 -6.109 -4.411 1.00 94.25 112 ASP A C 1
ATOM 932 O O . ASP A 1 112 ? 0.629 -6.317 -5.456 1.00 94.25 112 ASP A O 1
ATOM 936 N N . GLU A 1 113 ? -0.223 -4.868 -3.960 1.00 94.25 113 GLU A N 1
ATOM 937 C CA . GLU A 1 113 ? 0.291 -3.656 -4.618 1.00 94.25 113 GLU A CA 1
ATOM 938 C C . GLU A 1 113 ? 1.829 -3.642 -4.657 1.00 94.25 113 GLU A C 1
ATOM 940 O O . GLU A 1 113 ? 2.420 -3.361 -5.700 1.00 94.25 113 GLU A O 1
ATOM 945 N N . GLU A 1 114 ? 2.494 -3.969 -3.545 1.00 95.25 114 GLU A N 1
ATOM 946 C CA . GLU A 1 114 ? 3.957 -4.026 -3.454 1.00 95.25 114 GLU A CA 1
ATOM 947 C C . GLU A 1 114 ? 4.541 -5.096 -4.386 1.00 95.25 114 GLU A C 1
ATOM 949 O O . GLU A 1 114 ? 5.523 -4.836 -5.084 1.00 95.25 114 GLU A O 1
ATOM 954 N N . TYR A 1 115 ? 3.897 -6.263 -4.475 1.00 93.44 115 TYR A N 1
ATOM 955 C CA . TYR A 1 115 ? 4.289 -7.319 -5.407 1.00 93.44 115 TYR A CA 1
ATOM 956 C C . TYR A 1 115 ? 4.160 -6.878 -6.872 1.00 93.44 115 TYR A C 1
ATOM 958 O O . TYR A 1 115 ? 5.045 -7.152 -7.687 1.00 93.44 115 TYR A O 1
ATOM 966 N N . GLN A 1 116 ? 3.089 -6.158 -7.217 1.00 94.88 116 GLN A N 1
ATOM 967 C CA . GLN A 1 116 ? 2.928 -5.568 -8.549 1.00 94.88 116 GLN A CA 1
ATOM 968 C C . GLN A 1 116 ? 4.029 -4.554 -8.859 1.00 94.88 116 GLN A C 1
ATOM 970 O O . GLN A 1 116 ? 4.685 -4.672 -9.892 1.00 94.88 116 GLN A O 1
ATOM 975 N N . TYR A 1 117 ? 4.293 -3.617 -7.945 1.00 94.94 117 TYR A N 1
ATOM 976 C CA . TYR A 1 117 ? 5.362 -2.634 -8.118 1.00 94.94 117 TYR A CA 1
ATOM 977 C C . TYR A 1 117 ? 6.736 -3.280 -8.300 1.00 94.94 117 TYR A C 1
ATOM 979 O O . TYR A 1 117 ? 7.542 -2.788 -9.090 1.00 94.94 117 TYR A O 1
ATOM 987 N N . GLN A 1 118 ? 7.015 -4.369 -7.581 1.00 95.00 118 GLN A N 1
ATOM 988 C CA . GLN A 1 118 ? 8.275 -5.085 -7.725 1.00 95.00 118 GLN A CA 1
ATOM 989 C C . GLN A 1 118 ? 8.402 -5.733 -9.110 1.00 95.00 118 GLN A C 1
ATOM 991 O O . GLN A 1 118 ? 9.446 -5.587 -9.741 1.00 95.00 118 GLN A O 1
ATOM 996 N N . ASN A 1 119 ? 7.347 -6.386 -9.606 1.00 95.19 119 ASN A N 1
ATOM 997 C CA . ASN A 1 119 ? 7.355 -6.976 -10.948 1.00 95.19 119 ASN A CA 1
ATOM 998 C C . ASN A 1 119 ? 7.538 -5.912 -12.039 1.00 95.19 119 ASN A C 1
ATOM 1000 O O . ASN A 1 119 ? 8.380 -6.084 -12.917 1.00 95.19 119 ASN A O 1
ATOM 1004 N N . ASP A 1 120 ? 6.812 -4.794 -11.951 1.00 96.38 120 ASP A N 1
ATOM 1005 C CA . ASP A 1 120 ? 6.934 -3.686 -12.906 1.00 96.38 120 ASP A CA 1
ATOM 1006 C C . ASP A 1 120 ? 8.354 -3.093 -12.896 1.00 96.38 120 ASP A C 1
ATOM 1008 O O . ASP A 1 120 ? 8.904 -2.725 -13.937 1.00 96.38 120 ASP A O 1
ATOM 1012 N N . TYR A 1 121 ? 8.976 -3.003 -11.714 1.00 95.44 121 TYR A N 1
ATOM 1013 C CA . TYR A 1 121 ? 10.355 -2.540 -11.578 1.00 95.44 121 TYR A CA 1
ATOM 1014 C C . TYR A 1 121 ? 11.359 -3.522 -12.196 1.00 95.44 121 TYR A C 1
ATOM 1016 O O . TYR A 1 121 ? 12.309 -3.087 -12.851 1.00 95.44 121 TYR A O 1
ATOM 1024 N N . GLU A 1 122 ? 11.168 -4.828 -11.998 1.00 96.50 122 GLU A N 1
ATOM 1025 C CA . GLU A 1 122 ? 12.007 -5.869 -12.598 1.00 96.50 122 GLU A CA 1
ATOM 1026 C C . GLU A 1 122 ? 11.906 -5.850 -14.133 1.00 96.50 122 GLU A C 1
ATOM 1028 O O . GLU A 1 122 ? 12.943 -5.819 -14.799 1.00 96.50 122 GLU A O 1
ATOM 1033 N N . GLU A 1 123 ? 10.696 -5.748 -14.694 1.00 96.50 123 GLU A N 1
ATOM 1034 C CA . GLU A 1 123 ? 10.473 -5.633 -16.144 1.00 96.50 123 GLU A CA 1
ATOM 1035 C C . GLU A 1 123 ? 11.138 -4.373 -16.724 1.00 96.50 123 GLU A C 1
ATOM 1037 O O . GLU A 1 123 ? 11.900 -4.448 -17.691 1.00 96.50 123 GLU A O 1
ATOM 1042 N N . LEU A 1 124 ? 10.943 -3.215 -16.084 1.00 96.50 124 LEU A N 1
ATOM 1043 C CA . LEU A 1 124 ? 11.565 -1.961 -16.516 1.00 96.50 124 LEU A CA 1
ATOM 1044 C C . LEU A 1 124 ? 13.100 -2.019 -16.449 1.00 96.50 124 LEU A C 1
ATOM 1046 O O . LEU A 1 124 ? 13.794 -1.433 -17.286 1.00 96.50 124 LEU A O 1
ATOM 1050 N N . ASN A 1 125 ? 13.647 -2.695 -15.440 1.00 97.06 125 ASN A N 1
ATOM 1051 C CA . ASN A 1 125 ? 15.086 -2.863 -15.294 1.00 97.06 125 ASN A CA 1
ATOM 1052 C C . ASN A 1 125 ? 15.666 -3.774 -16.390 1.00 97.06 125 ASN A C 1
ATOM 1054 O O . ASN A 1 125 ? 16.739 -3.476 -16.921 1.00 97.06 125 ASN A O 1
ATOM 1058 N N . ASP A 1 126 ? 14.959 -4.839 -16.765 1.00 97.38 126 ASP A N 1
ATOM 1059 C CA . ASP A 1 126 ? 15.347 -5.707 -17.880 1.00 97.38 126 ASP A CA 1
ATOM 1060 C C . ASP A 1 126 ? 15.329 -4.953 -19.220 1.00 97.38 126 ASP A C 1
ATOM 1062 O O . ASP A 1 126 ? 16.297 -5.035 -19.988 1.00 97.38 126 ASP A O 1
ATOM 1066 N N . ASP A 1 127 ? 14.303 -4.133 -19.463 1.00 97.44 127 ASP A N 1
ATOM 1067 C CA . ASP A 1 127 ? 14.228 -3.242 -20.627 1.00 97.44 127 ASP A CA 1
ATOM 1068 C C . ASP A 1 127 ? 15.386 -2.236 -20.657 1.00 97.44 127 ASP A C 1
ATOM 1070 O O . ASP A 1 127 ? 16.028 -2.029 -21.694 1.00 97.44 127 ASP A O 1
ATOM 1074 N N . TYR A 1 128 ? 15.713 -1.633 -19.510 1.00 97.06 128 TYR A N 1
ATOM 1075 C CA . TYR A 1 128 ? 16.849 -0.720 -19.391 1.00 97.06 128 TYR A CA 1
ATOM 1076 C C . TYR A 1 128 ? 18.179 -1.413 -19.723 1.00 97.06 128 TYR A C 1
ATOM 1078 O O . TYR A 1 128 ? 19.000 -0.864 -20.465 1.00 97.06 128 TYR A O 1
ATOM 1086 N N . LEU A 1 129 ? 18.395 -2.632 -19.219 1.00 97.69 129 LEU A N 1
ATOM 1087 C CA . LEU A 1 129 ? 19.591 -3.427 -19.514 1.00 97.69 129 LEU A CA 1
ATOM 1088 C C . LEU A 1 129 ? 19.683 -3.795 -21.001 1.00 97.69 129 LEU A C 1
ATOM 1090 O O . LEU A 1 129 ? 20.778 -3.770 -21.579 1.00 97.69 129 LEU A O 1
ATOM 1094 N N . ALA A 1 130 ? 18.555 -4.116 -21.637 1.00 97.44 130 ALA A N 1
ATOM 1095 C CA . ALA A 1 130 ? 18.496 -4.374 -23.072 1.00 97.44 130 ALA A CA 1
ATOM 1096 C C . ALA A 1 130 ? 18.866 -3.121 -23.884 1.00 97.44 130 ALA A C 1
ATOM 1098 O O . ALA A 1 130 ? 19.698 -3.202 -24.795 1.00 97.44 130 ALA A O 1
ATOM 1099 N N . LEU A 1 131 ? 18.323 -1.961 -23.506 1.00 97.81 131 LEU A N 1
ATOM 1100 C CA . LEU A 1 131 ? 18.595 -0.685 -24.162 1.00 97.81 131 LEU A CA 1
ATOM 1101 C C . LEU A 1 131 ? 20.059 -0.246 -24.000 1.00 97.81 131 LEU A C 1
ATOM 1103 O O . LEU A 1 131 ? 20.682 0.191 -24.967 1.00 97.81 131 LEU A O 1
ATOM 1107 N N . ASP A 1 132 ? 20.651 -0.407 -22.812 1.00 98.00 132 ASP A N 1
ATOM 1108 C CA . ASP A 1 132 ? 22.075 -0.116 -22.576 1.00 98.00 132 ASP A CA 1
ATOM 1109 C C . ASP A 1 132 ? 22.984 -0.997 -23.449 1.00 98.00 132 ASP A C 1
ATOM 1111 O O . ASP A 1 132 ? 23.974 -0.530 -24.026 1.00 98.00 132 ASP A O 1
ATOM 1115 N N . LYS A 1 133 ? 22.626 -2.275 -23.620 1.00 97.81 133 LYS A N 1
ATOM 1116 C CA . LYS A 1 133 ? 23.343 -3.186 -24.519 1.00 97.81 133 LYS A CA 1
ATOM 1117 C C . LYS A 1 133 ? 23.245 -2.741 -25.980 1.00 97.81 133 LYS A C 1
ATOM 1119 O O . LYS A 1 133 ? 24.253 -2.783 -26.691 1.00 97.81 133 LYS A O 1
ATOM 1124 N N . GLU A 1 134 ? 22.067 -2.319 -26.432 1.00 97.94 134 GLU A N 1
ATOM 1125 C CA . GLU A 1 134 ? 21.872 -1.794 -27.786 1.00 97.94 134 GLU A CA 1
ATOM 1126 C C . GLU A 1 134 ? 22.663 -0.498 -28.003 1.00 97.94 134 GLU A C 1
ATOM 1128 O O . GLU A 1 134 ? 23.390 -0.380 -28.991 1.00 97.94 134 GLU A O 1
ATOM 1133 N N . HIS A 1 135 ? 22.618 0.425 -27.041 1.00 98.00 135 HIS A N 1
ATOM 1134 C CA . HIS A 1 135 ? 23.384 1.666 -27.076 1.00 98.00 135 HIS A CA 1
ATOM 1135 C C . HIS A 1 135 ? 24.893 1.399 -27.182 1.00 98.00 135 HIS A C 1
ATOM 1137 O O . HIS A 1 135 ? 25.569 1.984 -28.026 1.00 98.00 135 HIS A O 1
ATOM 1143 N N . LYS A 1 136 ? 25.432 0.461 -26.391 1.00 97.44 136 LYS A N 1
ATOM 1144 C CA . LYS A 1 136 ? 26.846 0.052 -26.479 1.00 97.44 136 LYS A CA 1
ATOM 1145 C C . LYS A 1 136 ? 27.209 -0.520 -27.851 1.00 97.44 136 LYS A C 1
ATOM 1147 O O . LYS A 1 136 ? 28.290 -0.232 -28.363 1.00 97.44 136 LYS A O 1
ATOM 1152 N N . ASN A 1 137 ? 26.322 -1.309 -28.456 1.00 97.94 137 ASN A N 1
ATOM 1153 C CA . ASN A 1 137 ? 26.529 -1.841 -29.803 1.00 97.94 137 ASN A CA 1
ATOM 1154 C C . ASN A 1 137 ? 26.543 -0.718 -30.856 1.00 97.94 137 ASN A C 1
ATOM 1156 O O . ASN A 1 137 ? 27.467 -0.644 -31.664 1.00 97.94 137 ASN A O 1
ATOM 1160 N N . LEU A 1 138 ? 25.565 0.191 -30.813 1.00 97.56 138 LEU A N 1
ATOM 1161 C CA . LEU A 1 138 ? 25.499 1.343 -31.716 1.00 97.56 138 LEU A CA 1
ATOM 1162 C C . LEU A 1 138 ? 26.712 2.264 -31.567 1.00 97.56 138 LEU A C 1
ATOM 1164 O O . LEU A 1 138 ? 27.257 2.714 -32.572 1.00 97.56 138 LEU A O 1
ATOM 1168 N N . GLN A 1 139 ? 27.181 2.486 -30.338 1.00 97.88 139 GLN A N 1
ATOM 1169 C CA . GLN A 1 139 ? 28.392 3.261 -30.083 1.00 97.88 139 GLN A CA 1
ATOM 1170 C C . GLN A 1 139 ? 29.615 2.622 -30.754 1.00 97.88 139 GLN A C 1
ATOM 1172 O O . GLN A 1 139 ? 30.363 3.310 -31.442 1.00 97.88 139 GLN A O 1
ATOM 1177 N N . SER A 1 140 ? 29.786 1.301 -30.630 1.00 97.38 140 SER A N 1
ATOM 1178 C CA . SER A 1 140 ? 30.878 0.589 -31.307 1.00 97.38 140 SER A CA 1
ATOM 1179 C C . SER A 1 140 ? 30.788 0.713 -32.831 1.00 97.38 140 SER A C 1
ATOM 1181 O O . SER A 1 140 ? 31.803 0.929 -33.489 1.00 97.38 140 SER A O 1
ATOM 1183 N N . GLN A 1 141 ? 29.583 0.600 -33.400 1.00 97.56 141 GLN A N 1
ATOM 1184 C CA . GLN A 1 141 ? 29.373 0.762 -34.843 1.00 97.56 141 GLN A CA 1
ATOM 1185 C C . GLN A 1 141 ? 29.696 2.185 -35.311 1.00 97.56 141 GLN A C 1
ATOM 1187 O O . GLN A 1 141 ? 30.311 2.364 -36.363 1.00 97.56 141 GLN A O 1
ATOM 1192 N N . TYR A 1 142 ? 29.305 3.196 -34.533 1.00 97.94 142 TYR A N 1
ATOM 1193 C CA . TYR A 1 142 ? 29.636 4.590 -34.809 1.00 97.94 142 TYR A CA 1
ATOM 1194 C C . TYR A 1 142 ? 31.153 4.817 -34.810 1.00 97.94 142 TYR A C 1
ATOM 1196 O O . TYR A 1 142 ? 31.679 5.422 -35.744 1.00 97.94 142 TYR A O 1
ATOM 1204 N N . ASP A 1 143 ? 31.867 4.278 -33.820 1.00 97.88 143 ASP A N 1
ATOM 1205 C CA . ASP A 1 143 ? 33.323 4.410 -33.720 1.00 97.88 143 ASP A CA 1
ATOM 1206 C C . ASP A 1 143 ? 34.048 3.752 -34.913 1.00 97.88 143 ASP A C 1
ATOM 1208 O O . ASP A 1 143 ? 35.036 4.288 -35.425 1.00 97.88 143 ASP A O 1
ATOM 1212 N N . ASP A 1 144 ? 33.554 2.610 -35.399 1.00 97.88 144 ASP A N 1
ATOM 1213 C CA . ASP A 1 144 ? 34.104 1.932 -36.580 1.00 97.88 144 ASP A CA 1
ATOM 1214 C C . ASP A 1 144 ? 33.830 2.700 -37.882 1.00 97.88 144 ASP A C 1
ATOM 1216 O O . ASP A 1 144 ? 34.711 2.814 -38.748 1.00 97.88 144 ASP A O 1
ATOM 1220 N N . LEU A 1 145 ? 32.633 3.280 -38.021 1.00 97.88 145 LEU A N 1
ATOM 1221 C CA . LEU A 1 145 ? 32.301 4.159 -39.143 1.00 97.88 145 LEU A CA 1
ATOM 1222 C C . LEU A 1 145 ? 33.162 5.422 -39.143 1.00 97.88 145 LEU A C 1
ATOM 1224 O O . LEU A 1 145 ? 33.651 5.819 -40.202 1.00 97.88 145 LEU A O 1
ATOM 1228 N N . LEU A 1 146 ? 33.401 6.018 -37.973 1.00 97.88 146 LEU A N 1
ATOM 1229 C CA . LEU A 1 146 ? 34.247 7.200 -37.830 1.00 97.88 146 LEU A CA 1
ATOM 1230 C C . LEU A 1 146 ? 35.675 6.916 -38.317 1.00 97.88 146 LEU A C 1
ATOM 1232 O O . LEU A 1 146 ? 36.172 7.621 -39.196 1.00 97.88 146 LEU A O 1
ATOM 1236 N N . LYS A 1 147 ? 36.290 5.820 -37.851 1.00 97.31 147 LYS A N 1
ATOM 1237 C CA . LYS A 1 147 ? 37.621 5.379 -38.315 1.00 97.31 147 LYS A CA 1
ATOM 1238 C C . LYS A 1 147 ? 37.658 5.123 -39.821 1.00 97.31 147 LYS A C 1
ATOM 1240 O O . LYS A 1 147 ? 38.634 5.457 -40.496 1.00 97.31 147 LYS A O 1
ATOM 1245 N N . THR A 1 148 ? 36.602 4.513 -40.360 1.00 97.12 148 THR A N 1
ATOM 1246 C CA . THR A 1 148 ? 36.496 4.242 -41.799 1.00 97.12 148 THR A CA 1
ATOM 1247 C C . THR A 1 148 ? 36.447 5.545 -42.594 1.00 97.12 148 THR A C 1
ATOM 1249 O O . THR A 1 148 ? 37.153 5.676 -43.595 1.00 97.12 148 THR A O 1
ATOM 1252 N N . ASN A 1 149 ? 35.668 6.527 -42.137 1.00 96.50 149 ASN A N 1
ATOM 1253 C CA . ASN A 1 149 ? 35.573 7.825 -42.792 1.00 96.50 149 ASN A CA 1
ATOM 1254 C C . ASN A 1 149 ? 36.916 8.575 -42.772 1.00 96.50 149 ASN A C 1
ATOM 1256 O O . ASN A 1 149 ? 37.378 9.019 -43.820 1.00 96.50 149 ASN A O 1
ATOM 1260 N N . GLU A 1 150 ? 37.603 8.622 -41.627 1.00 96.50 150 GLU A N 1
ATOM 1261 C CA . GLU A 1 150 ? 38.942 9.228 -41.511 1.00 96.50 150 GLU A CA 1
ATOM 1262 C C . GLU A 1 150 ? 39.965 8.575 -42.469 1.00 96.50 150 GLU A C 1
ATOM 1264 O O . GLU A 1 150 ? 40.784 9.248 -43.111 1.00 96.50 150 GLU A O 1
ATOM 1269 N N . SER A 1 151 ? 39.896 7.247 -42.628 1.00 96.94 151 SER A N 1
ATOM 1270 C CA . SER A 1 151 ? 40.739 6.495 -43.567 1.00 96.94 151 SER A CA 1
ATOM 1271 C C . SER A 1 151 ? 40.432 6.826 -45.035 1.00 96.94 151 SER A C 1
ATOM 1273 O O . SER A 1 151 ? 41.346 7.000 -45.856 1.00 96.94 151 SER A O 1
ATOM 1275 N N . LEU A 1 152 ? 39.145 6.949 -45.375 1.00 96.56 152 LEU A N 1
ATOM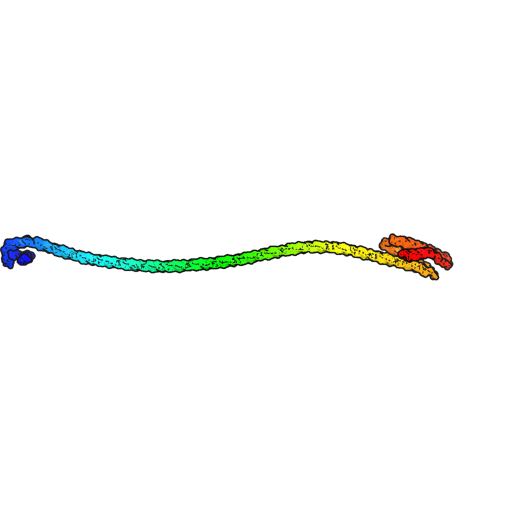 1276 C CA . LEU A 1 152 ? 38.692 7.327 -46.712 1.00 96.56 152 LEU A CA 1
ATOM 1277 C C . LEU A 1 152 ? 39.096 8.761 -47.056 1.00 96.56 152 LEU A C 1
ATOM 1279 O O . LEU A 1 152 ? 39.616 8.986 -48.148 1.00 96.56 152 LEU A O 1
ATOM 1283 N N . GLU A 1 153 ? 38.936 9.709 -46.134 1.00 96.00 153 GLU A N 1
ATOM 1284 C CA . GLU A 1 153 ? 39.370 11.099 -46.314 1.00 96.00 153 GLU A CA 1
ATOM 1285 C C . GLU A 1 153 ? 40.875 11.184 -46.603 1.00 96.00 153 GLU A C 1
ATOM 1287 O O . GLU A 1 153 ? 41.300 11.836 -47.564 1.00 96.00 153 GLU A O 1
ATOM 1292 N N . THR A 1 154 ? 41.685 10.436 -45.850 1.00 95.56 154 THR A N 1
ATOM 1293 C CA . THR A 1 154 ? 43.136 10.338 -46.072 1.00 95.56 154 THR A CA 1
ATOM 1294 C C . THR A 1 154 ? 43.462 9.760 -47.456 1.00 95.56 154 THR A C 1
ATOM 1296 O O . THR A 1 154 ? 44.321 10.276 -48.180 1.00 95.56 154 THR A O 1
ATOM 1299 N N . SER A 1 155 ? 42.752 8.706 -47.863 1.00 95.00 155 SER A N 1
ATOM 1300 C CA . SER A 1 155 ? 42.937 8.055 -49.165 1.00 95.00 155 SER A CA 1
ATOM 1301 C C . SER A 1 155 ? 42.530 8.955 -50.335 1.00 95.00 155 SER A C 1
ATOM 1303 O O . SER A 1 155 ? 43.226 9.001 -51.353 1.00 95.00 155 SER A O 1
ATOM 1305 N N . LEU A 1 156 ? 41.434 9.705 -50.193 1.00 95.44 156 LEU A N 1
ATOM 1306 C CA . LEU A 1 156 ? 40.980 10.682 -51.183 1.00 95.44 156 LEU A CA 1
ATOM 1307 C C . LEU A 1 156 ? 41.992 11.814 -51.352 1.00 95.44 156 LEU A C 1
ATOM 1309 O O . LEU A 1 156 ? 42.311 12.187 -52.483 1.00 95.44 156 LEU A O 1
ATOM 1313 N N . LEU A 1 157 ? 42.556 12.320 -50.252 1.00 95.56 157 LEU A N 1
ATOM 1314 C CA . LEU A 1 157 ? 43.596 13.344 -50.305 1.00 95.56 157 LEU A CA 1
ATOM 1315 C C . LEU A 1 157 ? 44.843 12.845 -51.050 1.00 95.56 157 LEU A C 1
ATOM 1317 O O . LEU A 1 157 ? 45.389 13.561 -51.894 1.00 95.56 157 LEU A O 1
ATOM 1321 N N . LYS A 1 158 ? 45.268 11.602 -50.786 1.00 95.44 158 LYS A N 1
ATOM 1322 C CA . LYS A 1 158 ? 46.389 10.969 -51.491 1.00 95.44 158 LYS A CA 1
ATOM 1323 C C . LYS A 1 158 ? 46.121 10.863 -52.994 1.00 95.44 158 LYS A C 1
ATOM 1325 O O . LYS A 1 158 ? 46.942 11.330 -53.781 1.00 95.44 158 LYS A O 1
ATOM 1330 N N . ARG A 1 159 ? 44.956 10.336 -53.389 1.00 94.06 159 ARG A N 1
ATOM 1331 C CA . ARG A 1 159 ? 44.566 10.231 -54.806 1.00 94.06 159 ARG A CA 1
ATOM 1332 C C . ARG A 1 159 ? 44.528 11.587 -55.499 1.00 94.06 159 ARG A C 1
ATOM 1334 O O . ARG A 1 159 ? 45.022 11.707 -56.610 1.00 94.06 159 ARG A O 1
ATOM 1341 N N . LYS A 1 160 ? 44.010 12.625 -54.839 1.00 94.81 160 LYS A N 1
ATOM 1342 C CA . LYS A 1 160 ? 43.976 13.986 -55.394 1.00 94.81 160 LYS A CA 1
ATOM 1343 C C . LYS A 1 160 ? 45.381 14.536 -55.671 1.00 94.81 160 LYS A C 1
ATOM 1345 O O . LYS A 1 160 ? 45.594 15.232 -56.664 1.00 94.81 160 LYS A O 1
ATOM 1350 N N . ASN A 1 161 ? 46.354 14.218 -54.816 1.00 91.25 161 ASN A N 1
ATOM 1351 C CA . ASN A 1 161 ? 47.752 14.584 -55.047 1.00 91.25 161 ASN A CA 1
ATOM 1352 C C . ASN A 1 161 ? 48.367 13.782 -56.203 1.00 91.25 161 ASN A C 1
ATOM 1354 O O . ASN A 1 161 ? 49.047 14.361 -57.049 1.00 91.25 161 ASN A O 1
ATOM 1358 N N . GLU A 1 162 ? 48.103 12.477 -56.272 1.00 91.19 162 GLU A N 1
ATOM 1359 C CA . GLU A 1 162 ? 48.538 11.619 -57.382 1.00 91.19 162 GLU A CA 1
ATOM 1360 C C . GLU A 1 162 ? 47.962 12.102 -58.723 1.00 91.19 162 GLU A C 1
ATOM 1362 O O . GLU A 1 162 ? 48.707 12.284 -59.683 1.00 91.19 162 GLU A O 1
ATOM 1367 N N . GLU A 1 163 ? 46.667 12.413 -58.775 1.00 92.38 163 GLU A N 1
ATOM 1368 C CA . GLU A 1 163 ? 45.993 12.963 -59.954 1.00 92.38 163 GLU A CA 1
ATOM 1369 C C . GLU A 1 163 ? 46.627 14.285 -60.401 1.00 92.38 163 GLU A C 1
ATOM 1371 O O . GLU A 1 163 ? 46.914 14.472 -61.583 1.00 92.38 163 GLU A O 1
ATOM 1376 N N . LYS A 1 164 ? 46.949 15.181 -59.459 1.00 92.31 164 LYS A N 1
ATOM 1377 C CA . LYS A 1 164 ? 47.675 16.423 -59.760 1.00 92.31 164 LYS A CA 1
ATOM 1378 C C . LYS A 1 164 ? 49.029 16.146 -60.423 1.00 92.31 164 LYS A C 1
ATOM 1380 O O . LYS A 1 164 ? 49.396 16.856 -61.361 1.00 92.31 164 LYS A O 1
ATOM 1385 N N . HIS A 1 165 ? 49.769 15.136 -59.965 1.00 86.56 165 HIS A N 1
ATOM 1386 C CA . HIS A 1 165 ? 51.038 14.743 -60.582 1.00 86.56 165 HIS A CA 1
ATOM 1387 C C . HIS A 1 165 ? 50.847 14.144 -61.979 1.00 86.56 165 HIS A C 1
ATOM 1389 O O . HIS A 1 165 ? 51.594 14.495 -62.893 1.00 86.56 165 HIS A O 1
ATOM 1395 N N . VAL A 1 166 ? 49.829 13.303 -62.171 1.00 89.19 166 VAL A N 1
ATOM 1396 C CA . VAL A 1 166 ? 49.488 12.741 -63.486 1.00 89.19 166 VAL A CA 1
ATOM 1397 C C . VAL A 1 166 ? 49.124 13.853 -64.470 1.00 89.19 166 VAL A C 1
ATOM 1399 O O . VAL A 1 166 ? 49.678 13.895 -65.565 1.00 89.19 166 VAL A O 1
ATOM 1402 N N . LEU A 1 167 ? 48.281 14.809 -64.070 1.00 88.50 167 LEU A N 1
ATOM 1403 C CA . LEU A 1 167 ? 47.908 15.958 -64.903 1.00 88.50 167 LEU A CA 1
ATOM 1404 C C . LEU A 1 167 ? 49.122 16.816 -65.290 1.00 88.50 167 LEU A C 1
ATOM 1406 O O . LEU A 1 167 ? 49.231 17.261 -66.433 1.00 88.50 167 LEU A O 1
ATOM 1410 N N . GLN A 1 168 ? 50.072 17.017 -64.370 1.00 86.94 168 GLN A N 1
ATOM 1411 C CA . GLN A 1 168 ? 51.341 17.682 -64.687 1.00 86.94 168 GLN A CA 1
ATOM 1412 C C . GLN A 1 168 ? 52.179 16.884 -65.695 1.00 86.94 168 GLN A C 1
ATOM 1414 O O . GLN A 1 168 ? 52.805 17.482 -66.570 1.00 86.94 168 GLN A O 1
ATOM 1419 N N . GLY A 1 169 ? 52.197 15.553 -65.581 1.00 83.56 169 GLY A N 1
ATOM 1420 C CA . GLY A 1 169 ? 52.855 14.661 -66.535 1.00 83.56 169 GLY A CA 1
ATOM 1421 C C . GLY A 1 169 ? 52.237 14.744 -67.930 1.00 83.56 169 GLY A C 1
ATOM 1422 O O . GLY A 1 169 ? 52.960 14.977 -68.895 1.00 83.56 169 GLY A O 1
ATOM 1423 N N . ILE A 1 170 ? 50.906 14.651 -68.028 1.00 88.12 170 ILE A N 1
ATOM 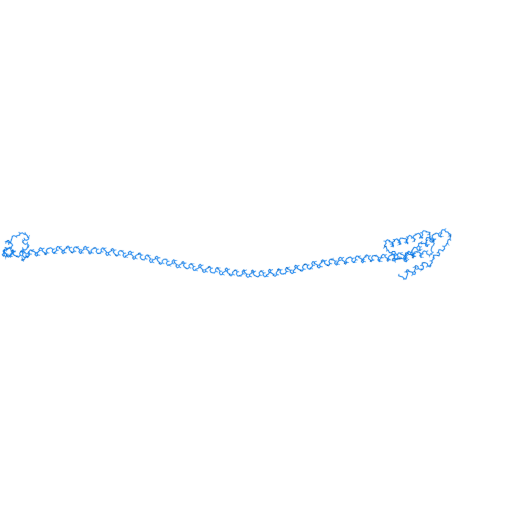1424 C CA . ILE A 1 170 ? 50.163 14.777 -69.292 1.00 88.12 170 ILE A CA 1
ATOM 1425 C C . ILE A 1 170 ? 50.482 16.110 -69.971 1.00 88.12 170 ILE A C 1
ATOM 1427 O O . ILE A 1 170 ? 50.798 16.124 -71.156 1.00 88.12 170 ILE A O 1
ATOM 1431 N N . LYS A 1 171 ? 50.487 17.222 -69.222 1.00 89.00 171 LYS A N 1
ATOM 1432 C CA . LYS A 1 171 ? 50.830 18.537 -69.778 1.00 89.00 171 LYS A CA 1
ATOM 1433 C C . LYS A 1 171 ? 52.235 18.560 -70.391 1.00 89.00 171 LYS A C 1
ATOM 1435 O O . LYS A 1 171 ? 52.406 19.059 -71.495 1.00 89.00 171 LYS A O 1
ATOM 1440 N N . LYS A 1 172 ? 53.230 17.978 -69.711 1.00 82.38 172 LYS A N 1
ATOM 1441 C CA . LYS A 1 172 ? 54.601 17.885 -70.243 1.00 82.38 172 LYS A CA 1
ATOM 1442 C C . LYS A 1 172 ? 54.677 17.052 -71.523 1.00 82.38 172 LYS A C 1
ATOM 1444 O O . LYS A 1 172 ? 55.431 17.411 -72.419 1.00 82.38 172 LYS A O 1
ATOM 1449 N N . VAL A 1 173 ? 53.922 15.954 -71.604 1.00 80.94 173 VAL A N 1
ATOM 1450 C CA . VAL A 1 173 ? 53.854 15.120 -72.816 1.00 80.94 173 VAL A CA 1
ATOM 1451 C C . VAL A 1 173 ? 53.211 15.893 -73.964 1.00 80.94 173 VAL A C 1
ATOM 1453 O O . VAL A 1 173 ? 53.778 15.929 -75.047 1.00 80.94 173 VAL A O 1
ATOM 1456 N N . GLN A 1 174 ? 52.097 16.587 -73.717 1.00 81.50 174 GLN A N 1
ATOM 1457 C CA . GLN A 1 174 ? 51.449 17.438 -74.722 1.00 81.50 174 GLN A CA 1
ATOM 1458 C C . GLN A 1 174 ? 52.378 18.554 -75.221 1.00 81.50 174 GLN A C 1
ATOM 1460 O O . GLN A 1 174 ? 52.450 18.808 -76.423 1.00 81.50 174 GLN A O 1
ATOM 1465 N N . ASP A 1 175 ? 53.118 19.202 -74.315 1.00 78.50 175 ASP A N 1
ATOM 1466 C CA . ASP A 1 175 ? 54.118 20.211 -74.676 1.00 78.50 175 ASP A CA 1
ATOM 1467 C C . ASP A 1 175 ? 55.245 19.595 -75.536 1.00 78.50 175 ASP A C 1
ATOM 1469 O O . ASP A 1 175 ? 55.691 20.208 -76.507 1.00 78.50 175 ASP A O 1
ATOM 1473 N N . PHE A 1 176 ? 55.677 18.366 -75.229 1.00 74.50 176 PHE A N 1
ATOM 1474 C CA . PHE A 1 176 ? 56.671 17.634 -76.020 1.00 74.50 176 PHE A CA 1
ATOM 1475 C C . PHE A 1 176 ? 56.154 17.245 -77.414 1.00 74.50 176 PHE A C 1
ATOM 1477 O O . PHE A 1 176 ? 56.841 17.498 -78.401 1.00 74.50 176 PHE A O 1
ATOM 1484 N N . GLU A 1 177 ? 54.948 16.684 -77.522 1.00 76.50 177 GLU A N 1
ATOM 1485 C CA . GLU A 1 177 ? 54.318 16.333 -78.805 1.00 76.50 177 GLU A CA 1
ATOM 1486 C C . GLU A 1 177 ? 54.139 17.563 -79.697 1.00 76.50 177 GLU A C 1
ATOM 1488 O O . GLU A 1 177 ? 54.445 17.526 -80.888 1.00 76.50 177 GLU A O 1
ATOM 1493 N N . LYS A 1 178 ? 53.715 18.690 -79.113 1.00 78.25 178 LYS A N 1
ATOM 1494 C CA . LYS A 1 178 ? 53.616 19.963 -79.831 1.00 78.25 178 LYS A CA 1
ATOM 1495 C C . LYS A 1 178 ? 54.969 20.390 -80.404 1.00 78.25 178 LYS A C 1
ATOM 1497 O O . LYS A 1 178 ? 55.026 20.825 -81.552 1.00 78.25 178 LYS A O 1
ATOM 1502 N N . ASN A 1 179 ? 56.045 20.245 -79.630 1.00 74.69 179 ASN A N 1
ATOM 1503 C CA . ASN A 1 179 ? 57.393 20.548 -80.103 1.00 74.69 179 ASN A CA 1
ATOM 1504 C C . ASN A 1 179 ? 57.835 19.592 -81.226 1.00 74.69 179 ASN A C 1
ATOM 1506 O O . ASN A 1 179 ? 58.387 20.060 -82.215 1.00 74.69 179 ASN A O 1
ATOM 1510 N N . GLN A 1 180 ? 57.547 18.289 -81.129 1.00 74.38 180 GLN A N 1
ATOM 1511 C CA . GLN A 1 180 ? 57.870 17.309 -82.181 1.00 74.38 180 GLN A CA 1
ATOM 1512 C C . GLN A 1 180 ? 57.133 17.581 -83.499 1.00 74.38 180 GLN A C 1
ATOM 1514 O O . GLN A 1 180 ? 57.740 17.539 -84.572 1.00 74.38 180 GLN A O 1
ATOM 1519 N N . ASN A 1 181 ? 55.846 17.921 -83.432 1.00 75.44 181 ASN A N 1
ATOM 1520 C CA . ASN A 1 181 ? 55.081 18.300 -84.620 1.00 75.44 181 ASN A CA 1
ATOM 1521 C C . ASN A 1 181 ? 55.662 19.562 -85.269 1.00 75.44 181 ASN A C 1
ATOM 1523 O O . ASN A 1 181 ? 55.835 19.606 -86.480 1.00 75.44 181 ASN A O 1
ATOM 1527 N N . MET A 1 182 ? 56.042 20.556 -84.462 1.00 76.06 182 MET A N 1
ATOM 1528 C CA . MET A 1 182 ? 56.657 21.791 -84.953 1.00 76.06 182 MET A CA 1
ATOM 1529 C C . MET A 1 182 ? 58.024 21.554 -85.610 1.00 76.06 182 MET A C 1
ATOM 1531 O O . MET A 1 182 ? 58.317 22.153 -86.640 1.00 76.06 182 MET A O 1
ATOM 1535 N N . ILE A 1 183 ? 58.845 20.658 -85.052 1.00 72.19 183 ILE A N 1
ATOM 1536 C CA . ILE A 1 183 ? 60.095 20.201 -85.680 1.00 72.19 183 ILE A CA 1
ATOM 1537 C C . ILE A 1 183 ? 59.801 19.552 -87.037 1.00 72.19 183 ILE A C 1
ATOM 1539 O O . ILE A 1 183 ? 60.512 19.816 -88.002 1.00 72.19 183 ILE A O 1
ATOM 1543 N N . SER A 1 184 ? 58.762 18.721 -87.126 1.00 75.94 184 SER A N 1
ATOM 1544 C CA . SER A 1 184 ? 58.397 18.035 -88.373 1.00 75.94 184 SER A CA 1
ATOM 1545 C C . SER A 1 184 ? 57.964 19.028 -89.457 1.00 75.94 184 SER A C 1
ATOM 1547 O O . SER A 1 184 ? 58.526 18.997 -90.546 1.00 75.94 184 SER A O 1
ATOM 1549 N N . THR A 1 185 ? 57.086 19.983 -89.132 1.00 76.69 185 THR A N 1
ATOM 1550 C CA . THR A 1 185 ? 56.683 21.054 -90.062 1.00 76.69 185 THR A CA 1
ATOM 1551 C C . THR A 1 185 ? 57.875 21.892 -90.517 1.00 76.69 185 THR A C 1
ATOM 1553 O O . THR A 1 185 ? 58.043 22.124 -91.703 1.00 76.69 185 THR A O 1
ATOM 1556 N N . LEU A 1 186 ? 58.775 22.279 -89.606 1.00 72.88 186 LEU A N 1
ATOM 1557 C CA . LEU A 1 186 ? 59.967 23.043 -89.990 1.00 72.88 186 LEU A CA 1
ATOM 1558 C C . LEU A 1 186 ? 60.925 22.239 -90.880 1.00 72.88 186 LEU A C 1
ATOM 1560 O O . LEU A 1 186 ? 61.652 22.833 -91.672 1.00 72.88 186 LEU A O 1
ATOM 1564 N N . LYS A 1 187 ? 60.970 20.906 -90.767 1.00 71.38 187 LYS A N 1
ATOM 1565 C CA . LYS A 1 187 ? 61.722 20.076 -91.721 1.00 71.38 187 LYS A CA 1
ATOM 1566 C C . LYS A 1 187 ? 61.080 20.114 -93.104 1.00 71.38 187 LYS A C 1
ATOM 1568 O O . LYS A 1 187 ? 61.812 20.295 -94.070 1.00 71.38 187 LYS A O 1
ATOM 1573 N N . GLU A 1 188 ? 59.761 19.961 -93.181 1.00 77.31 188 GLU A N 1
ATOM 1574 C CA . GLU A 1 188 ? 59.002 20.027 -94.437 1.00 77.31 188 GLU A CA 1
ATOM 1575 C C . GLU A 1 188 ? 59.159 21.399 -95.106 1.00 77.31 188 GLU A C 1
ATOM 1577 O O . GLU A 1 188 ? 59.599 21.448 -96.250 1.00 77.31 188 GLU A O 1
ATOM 1582 N N . ASP A 1 189 ? 58.964 22.498 -94.367 1.00 73.75 189 ASP A N 1
ATOM 1583 C CA . ASP A 1 189 ? 59.175 23.867 -94.862 1.00 73.75 189 ASP A CA 1
ATOM 1584 C C . ASP A 1 189 ? 60.588 24.041 -95.450 1.00 73.75 189 ASP A C 1
ATOM 1586 O O . ASP A 1 189 ? 60.780 24.665 -96.491 1.00 73.75 189 ASP A O 1
ATOM 1590 N N . PHE A 1 190 ? 61.612 23.478 -94.794 1.00 70.19 190 PHE A N 1
ATOM 1591 C CA . PHE A 1 190 ? 62.985 23.553 -95.293 1.00 70.19 190 PHE A CA 1
ATOM 1592 C C . PHE A 1 190 ? 63.184 22.753 -96.583 1.00 70.19 190 PHE A C 1
ATOM 1594 O O . PHE A 1 190 ? 63.904 23.210 -97.471 1.00 70.19 190 PHE A O 1
ATOM 1601 N N . VAL A 1 191 ? 62.571 21.571 -96.688 1.00 70.31 191 VAL A N 1
ATOM 1602 C CA . VAL A 1 191 ? 62.602 20.756 -97.909 1.00 70.31 191 VAL A CA 1
ATOM 1603 C C . VAL A 1 191 ? 61.916 21.500 -99.049 1.00 70.31 191 VAL A C 1
ATOM 1605 O O . VAL A 1 191 ? 62.543 21.655 -100.090 1.00 70.31 191 VAL A O 1
ATOM 1608 N N . GLU A 1 192 ? 60.713 22.043 -98.840 1.00 73.88 192 GLU A N 1
ATOM 1609 C CA . GLU A 1 192 ? 59.992 22.827 -99.853 1.00 73.88 192 GLU A CA 1
ATOM 1610 C C . GLU A 1 192 ? 60.811 24.035 -100.327 1.00 73.88 192 GLU A C 1
ATOM 1612 O O . GLU A 1 192 ? 60.913 24.296 -101.526 1.00 73.88 192 GLU A O 1
ATOM 1617 N N . ILE A 1 193 ? 61.471 24.746 -99.406 1.00 67.94 193 ILE A N 1
ATOM 1618 C CA . ILE A 1 193 ? 62.370 25.852 -99.755 1.00 67.94 193 ILE A CA 1
ATOM 1619 C C . ILE A 1 193 ? 63.526 25.355 -100.640 1.00 67.94 193 ILE A C 1
ATOM 1621 O O . ILE A 1 193 ? 63.839 25.986 -101.650 1.00 67.94 193 ILE A O 1
ATOM 1625 N N . VAL A 1 194 ? 64.165 24.232 -100.299 1.00 65.81 194 VAL A N 1
ATOM 1626 C CA . VAL A 1 194 ? 65.270 23.657 -101.088 1.00 65.81 194 VAL A CA 1
ATOM 1627 C C . VAL A 1 194 ? 64.792 23.146 -102.452 1.00 65.81 194 VAL A C 1
ATOM 1629 O O . VAL A 1 194 ? 65.476 23.369 -103.451 1.00 65.81 194 VAL A O 1
ATOM 1632 N N . GLU A 1 195 ? 63.626 22.509 -102.521 1.00 66.44 195 GLU A N 1
ATOM 1633 C CA . GLU A 1 195 ? 63.005 22.058 -103.771 1.00 66.44 195 GLU A CA 1
ATOM 1634 C C . GLU A 1 195 ? 62.617 23.239 -104.666 1.00 66.44 195 GLU A C 1
ATOM 1636 O O . GLU A 1 195 ? 62.891 23.208 -105.860 1.00 66.44 195 GLU A O 1
ATOM 1641 N N . SER A 1 196 ? 62.106 24.338 -104.102 1.00 65.12 196 SER A N 1
ATOM 1642 C CA . SER A 1 196 ? 61.821 25.559 -104.868 1.00 65.12 196 SER A CA 1
ATOM 1643 C C . SER A 1 196 ? 63.082 26.163 -105.500 1.00 65.12 196 SER A C 1
ATOM 1645 O O . SER A 1 196 ? 63.038 26.672 -106.619 1.00 65.12 196 SER A O 1
ATOM 1647 N N . VAL A 1 197 ? 64.233 26.060 -104.822 1.00 63.47 197 VAL A N 1
ATOM 1648 C CA . VAL A 1 197 ? 65.533 26.467 -105.378 1.00 63.47 197 VAL A CA 1
ATOM 1649 C C . VAL A 1 197 ? 65.924 25.546 -106.537 1.00 63.47 197 VAL A C 1
ATOM 1651 O O . VAL A 1 197 ? 66.400 26.031 -107.562 1.00 63.47 197 VAL A O 1
ATOM 1654 N N . LEU A 1 198 ? 65.701 24.238 -106.396 1.00 59.69 198 LEU A N 1
ATOM 1655 C CA . LEU A 1 198 ? 65.982 23.231 -107.423 1.00 59.69 198 LEU A CA 1
ATOM 1656 C C . LEU A 1 198 ? 65.107 23.390 -108.671 1.00 59.69 198 LEU A C 1
ATOM 1658 O O . LEU A 1 198 ? 65.634 23.391 -109.776 1.00 59.69 198 LEU A O 1
ATOM 1662 N N . ASP A 1 199 ? 63.798 23.578 -108.514 1.00 58.56 199 ASP A N 1
ATOM 1663 C CA . ASP A 1 199 ? 62.862 23.727 -109.637 1.00 58.56 199 ASP A CA 1
ATOM 1664 C C . ASP A 1 199 ? 63.076 25.032 -110.414 1.00 58.56 199 ASP A C 1
ATOM 1666 O O . ASP A 1 199 ? 62.735 25.135 -111.594 1.00 58.56 199 ASP A O 1
ATOM 1670 N N . THR A 1 200 ? 63.699 26.034 -109.788 1.00 55.97 200 THR A N 1
ATOM 1671 C CA . THR A 1 200 ? 64.145 27.235 -110.503 1.00 55.97 200 THR A CA 1
ATOM 1672 C C . THR A 1 200 ? 65.400 27.025 -111.366 1.00 55.97 200 THR A C 1
ATOM 1674 O O . THR A 1 200 ? 65.752 27.913 -112.151 1.00 55.97 200 THR A O 1
ATOM 1677 N N . GLU A 1 201 ? 66.046 25.851 -111.318 1.00 49.19 201 GLU A N 1
ATOM 1678 C CA . GLU A 1 201 ? 67.040 25.433 -112.314 1.00 49.19 201 GLU A CA 1
ATOM 1679 C C . GLU A 1 201 ? 66.349 25.044 -113.633 1.00 49.19 201 GLU A C 1
ATOM 1681 O O . GLU A 1 201 ? 66.104 23.879 -113.935 1.00 49.19 201 GLU A O 1
ATOM 1686 N N . GLY A 1 202 ? 66.055 26.036 -114.475 1.00 49.16 202 GLY A N 1
ATOM 1687 C CA . GLY A 1 202 ? 65.569 25.765 -115.833 1.00 49.16 202 GLY A CA 1
ATOM 1688 C C . GLY A 1 202 ? 64.883 26.931 -116.531 1.00 49.16 202 GLY A C 1
ATOM 1689 O O . GLY A 1 202 ? 64.882 26.987 -117.761 1.00 49.16 202 GLY A O 1
ATOM 1690 N N . GLU A 1 203 ? 64.373 27.903 -115.777 1.00 45.81 203 GLU A N 1
ATOM 1691 C CA . GLU A 1 203 ? 63.771 29.121 -116.320 1.00 45.81 203 GLU A CA 1
ATOM 1692 C C . GLU A 1 203 ? 64.561 30.363 -115.893 1.00 45.81 203 GLU A C 1
ATOM 1694 O O . GLU A 1 203 ? 65.186 30.405 -114.835 1.00 45.81 203 GLU A O 1
ATOM 1699 N N . ALA A 1 204 ? 64.586 31.387 -116.749 1.00 45.91 204 ALA A N 1
ATOM 1700 C CA . ALA A 1 204 ? 65.283 32.636 -116.468 1.00 45.91 204 ALA A CA 1
ATOM 1701 C C . ALA A 1 204 ? 64.636 33.344 -115.265 1.00 45.91 204 ALA A C 1
ATOM 1703 O O . ALA A 1 204 ? 63.654 34.069 -115.415 1.00 45.91 204 ALA A O 1
ATOM 1704 N N . LEU A 1 205 ? 65.197 33.135 -114.075 1.00 46.09 205 LEU A N 1
ATOM 1705 C CA . LEU A 1 205 ? 64.812 33.850 -112.866 1.00 46.09 205 LEU A CA 1
ATOM 1706 C C . LEU A 1 205 ? 65.021 35.356 -113.063 1.00 46.09 205 LEU A C 1
ATOM 1708 O O . LEU A 1 205 ? 66.128 35.840 -113.300 1.00 46.09 205 LEU A O 1
ATOM 1712 N N . ILE A 1 206 ? 63.926 36.105 -112.954 1.00 49.81 206 ILE A N 1
ATOM 1713 C CA . ILE A 1 206 ? 63.942 37.564 -112.836 1.00 49.81 206 ILE A CA 1
ATOM 1714 C C . ILE A 1 206 ? 64.576 37.888 -111.466 1.00 49.81 206 ILE A C 1
ATOM 1716 O O . ILE A 1 206 ? 64.227 37.207 -110.500 1.00 49.81 206 ILE A O 1
ATOM 1720 N N . PRO A 1 207 ? 65.440 38.914 -111.326 1.00 51.41 207 PRO A N 1
ATOM 1721 C CA . PRO A 1 207 ? 66.174 39.237 -110.087 1.00 51.41 207 PRO A CA 1
ATOM 1722 C C . PRO A 1 207 ? 65.350 39.238 -108.783 1.00 51.41 207 PRO A C 1
ATOM 1724 O O . PRO A 1 207 ? 65.865 38.951 -107.708 1.00 51.41 207 PRO A O 1
ATOM 1727 N N . ASN A 1 208 ? 64.039 39.480 -108.864 1.00 53.44 208 ASN A N 1
ATOM 1728 C CA . ASN A 1 208 ? 63.143 39.436 -107.709 1.00 53.44 208 ASN A CA 1
ATOM 1729 C C . ASN A 1 208 ? 62.941 38.029 -107.108 1.00 53.44 208 ASN A C 1
ATOM 1731 O O . ASN A 1 208 ? 62.592 37.939 -105.937 1.00 53.44 208 ASN A O 1
ATOM 1735 N N . GLY A 1 209 ? 63.157 36.938 -107.852 1.00 57.97 209 GLY A N 1
ATOM 1736 C CA . GLY A 1 209 ? 62.915 35.569 -107.371 1.00 57.97 209 GLY A CA 1
ATOM 1737 C C . GLY A 1 209 ? 63.894 35.109 -106.284 1.00 57.97 209 GLY A C 1
ATOM 1738 O O . GLY A 1 209 ? 63.487 34.478 -105.311 1.00 57.97 209 GLY A O 1
ATOM 1739 N N . PHE A 1 210 ? 65.166 35.511 -106.372 1.00 62.22 210 PHE A N 1
ATOM 1740 C CA . PHE A 1 210 ? 66.162 35.184 -105.344 1.00 62.22 210 PHE A CA 1
ATOM 1741 C C . PHE A 1 210 ? 65.886 35.883 -104.008 1.00 62.22 210 PHE A C 1
ATOM 1743 O O . PHE A 1 210 ? 66.168 35.321 -102.949 1.00 62.22 210 PHE A O 1
ATOM 1750 N N . ALA A 1 211 ? 65.304 37.085 -104.038 1.00 63.47 211 ALA A N 1
ATOM 1751 C CA . ALA A 1 211 ? 64.941 37.821 -102.832 1.00 63.47 211 ALA A CA 1
ATOM 1752 C C . ALA A 1 211 ? 63.841 37.111 -102.025 1.00 63.47 211 ALA A C 1
ATOM 1754 O O . ALA A 1 211 ? 63.919 37.101 -100.797 1.00 63.47 211 ALA A O 1
ATOM 1755 N N . TYR A 1 212 ? 62.868 36.480 -102.696 1.00 67.31 212 TYR A N 1
ATOM 1756 C CA . TYR A 1 212 ? 61.826 35.680 -102.040 1.00 67.31 212 TYR A CA 1
ATOM 1757 C C . TYR A 1 212 ? 62.408 34.428 -101.381 1.00 67.31 212 TYR A C 1
ATOM 1759 O O . TYR A 1 212 ? 62.196 34.218 -100.194 1.00 67.31 212 TYR A O 1
ATOM 1767 N N . ILE A 1 213 ? 63.259 33.682 -102.090 1.00 67.81 213 ILE A N 1
ATOM 1768 C CA . ILE A 1 213 ? 63.914 32.485 -101.537 1.00 67.81 213 ILE A CA 1
ATOM 1769 C C . ILE A 1 213 ? 64.794 32.843 -100.328 1.00 67.81 213 ILE A C 1
ATOM 1771 O O . ILE A 1 213 ? 64.756 32.177 -99.295 1.00 67.81 213 ILE A O 1
ATOM 1775 N N . ILE A 1 214 ? 65.576 33.927 -100.411 1.00 69.94 214 ILE A N 1
ATOM 1776 C CA . ILE A 1 214 ? 66.371 34.407 -99.270 1.00 69.94 214 ILE A CA 1
ATOM 1777 C C . ILE A 1 214 ? 65.460 34.788 -98.096 1.00 69.94 214 ILE A C 1
ATOM 1779 O O . ILE A 1 214 ? 65.805 34.488 -96.952 1.00 69.94 214 ILE A O 1
ATOM 1783 N N . HIS A 1 215 ? 64.329 35.445 -98.361 1.00 76.25 215 HIS A N 1
ATOM 1784 C CA . HIS A 1 215 ? 63.365 35.826 -97.334 1.00 76.25 215 HIS A CA 1
ATOM 1785 C C . HIS A 1 215 ? 62.759 34.600 -96.639 1.00 76.25 215 HIS A C 1
ATOM 1787 O O . HIS A 1 215 ? 62.741 34.563 -95.411 1.00 76.25 215 HIS A O 1
ATOM 1793 N N . ASP A 1 216 ? 62.375 33.569 -97.389 1.00 74.44 216 ASP A N 1
ATOM 1794 C CA . ASP A 1 216 ? 61.781 32.346 -96.840 1.00 74.44 216 ASP A CA 1
ATOM 1795 C C . ASP A 1 216 ? 62.792 31.554 -95.999 1.00 74.44 216 ASP A C 1
ATOM 1797 O O . ASP A 1 216 ? 62.492 31.156 -94.870 1.00 74.44 216 ASP A O 1
ATOM 1801 N N . ILE A 1 217 ? 64.048 31.439 -96.455 1.00 74.69 217 ILE A N 1
ATOM 1802 C CA . ILE A 1 217 ? 65.126 30.841 -95.647 1.00 74.69 217 ILE A CA 1
ATOM 1803 C C . ILE A 1 217 ? 65.358 31.657 -94.362 1.00 74.69 217 ILE A C 1
ATOM 1805 O O . ILE A 1 217 ? 65.618 31.094 -93.296 1.00 74.69 217 ILE A O 1
ATOM 1809 N N . GLN A 1 218 ? 65.280 32.990 -94.428 1.00 78.12 218 GLN A N 1
ATOM 1810 C CA . GLN A 1 218 ? 65.428 33.852 -93.252 1.00 78.12 218 GLN A CA 1
ATOM 1811 C C . GLN A 1 218 ? 64.267 33.695 -92.263 1.00 78.12 218 GLN A C 1
ATOM 1813 O O . GLN A 1 218 ? 64.528 33.578 -91.066 1.00 78.12 218 GLN A O 1
ATOM 1818 N N . LEU A 1 219 ? 63.020 33.636 -92.736 1.00 79.69 219 LEU A N 1
ATOM 1819 C CA . LEU A 1 219 ? 61.840 33.374 -91.906 1.00 79.69 219 LEU A CA 1
ATOM 1820 C C . LEU A 1 219 ? 61.919 32.001 -91.229 1.00 79.69 219 LEU A C 1
ATOM 1822 O O . LEU A 1 219 ? 61.591 31.862 -90.046 1.00 79.69 219 LEU A O 1
ATOM 1826 N N . TRP A 1 220 ? 62.421 30.998 -91.946 1.00 80.38 220 TRP A N 1
ATOM 1827 C CA . TRP A 1 220 ? 62.669 29.672 -91.398 1.00 80.38 220 TRP A CA 1
ATOM 1828 C C . TRP A 1 220 ? 63.759 29.690 -90.309 1.00 80.38 220 TRP A C 1
ATOM 1830 O O . TRP A 1 220 ? 63.559 29.171 -89.208 1.00 80.38 220 TRP A O 1
ATOM 1840 N N . LEU A 1 221 ? 64.883 30.379 -90.544 1.00 76.00 221 LEU A N 1
ATOM 1841 C CA . LEU A 1 221 ? 65.946 30.564 -89.543 1.00 76.00 221 LEU A CA 1
ATOM 1842 C C . LEU A 1 221 ? 65.466 31.337 -88.301 1.00 76.00 221 LEU A C 1
ATOM 1844 O O . LEU A 1 221 ? 65.837 30.994 -87.174 1.00 76.00 221 LEU A O 1
ATOM 1848 N N . GLU A 1 222 ? 64.641 32.370 -88.477 1.00 81.19 222 GLU A N 1
ATOM 1849 C CA . GLU A 1 222 ? 64.021 33.096 -87.365 1.00 81.19 222 GLU A CA 1
ATOM 1850 C C . GLU A 1 222 ? 63.050 32.213 -86.580 1.00 81.19 222 GLU A C 1
ATOM 1852 O O . GLU A 1 222 ? 63.017 32.287 -85.348 1.00 81.19 222 GLU A O 1
ATOM 1857 N N . SER A 1 223 ? 62.320 31.329 -87.262 1.00 77.38 223 SER A N 1
ATOM 1858 C CA . SER A 1 223 ? 61.445 30.342 -86.630 1.00 77.38 223 SER A CA 1
ATOM 1859 C C . SER A 1 223 ? 62.245 29.360 -85.771 1.00 77.38 223 SER A C 1
ATOM 1861 O O . SER A 1 223 ? 61.917 29.178 -84.598 1.00 77.38 223 SER A O 1
ATOM 1863 N N . LEU A 1 224 ? 63.372 28.834 -86.268 1.00 75.50 224 LEU A N 1
ATOM 1864 C CA . LEU A 1 224 ? 64.273 27.995 -85.464 1.00 75.50 224 LEU A CA 1
ATOM 1865 C C . LEU A 1 224 ? 64.764 28.701 -84.195 1.00 75.50 224 LEU A C 1
ATOM 1867 O O . LEU A 1 224 ? 64.793 28.103 -83.117 1.00 75.50 224 LEU A O 1
ATOM 1871 N N . LYS A 1 225 ? 65.123 29.983 -84.300 1.00 78.38 225 LYS A N 1
ATOM 1872 C CA . LYS A 1 225 ? 65.579 30.784 -83.158 1.00 78.38 225 LYS A CA 1
ATOM 1873 C C . LYS A 1 225 ? 64.459 31.053 -82.158 1.00 78.38 225 LYS A C 1
ATOM 1875 O O . LYS A 1 225 ? 64.657 30.898 -80.954 1.00 78.38 225 LYS A O 1
ATOM 1880 N N . ARG A 1 226 ? 63.275 31.434 -82.647 1.00 76.25 226 ARG A N 1
ATOM 1881 C CA . ARG A 1 226 ? 62.088 31.722 -81.830 1.00 76.25 226 ARG A CA 1
ATOM 1882 C C . ARG A 1 226 ? 61.665 30.519 -80.989 1.00 76.25 226 ARG A C 1
ATOM 1884 O O . ARG A 1 226 ? 61.193 30.706 -79.870 1.00 76.25 226 ARG A O 1
ATOM 1891 N N . PHE A 1 227 ? 61.865 29.312 -81.508 1.00 73.44 227 PHE A N 1
ATOM 1892 C CA . PHE A 1 227 ? 61.517 28.065 -80.832 1.00 73.44 227 PHE A CA 1
ATOM 1893 C C . PHE A 1 227 ? 62.700 27.361 -80.153 1.00 73.44 227 PHE A C 1
ATOM 1895 O O . PHE A 1 227 ? 62.524 26.278 -79.604 1.00 73.44 227 PHE A O 1
ATOM 1902 N N . ASN A 1 228 ? 63.883 27.986 -80.125 1.00 74.31 228 ASN A N 1
ATOM 1903 C CA . ASN A 1 228 ? 65.105 27.437 -79.530 1.00 74.31 228 ASN A CA 1
ATOM 1904 C C . ASN A 1 228 ? 65.530 26.068 -80.116 1.00 74.31 228 ASN A C 1
ATOM 1906 O O . ASN A 1 228 ? 66.109 25.239 -79.417 1.00 74.31 228 ASN A O 1
ATOM 1910 N N . LEU A 1 229 ? 65.263 25.843 -81.408 1.00 74.88 229 LEU A N 1
ATOM 1911 C CA . LEU A 1 229 ? 65.552 24.601 -82.144 1.00 74.88 229 LEU A CA 1
ATOM 1912 C C . LEU A 1 229 ? 66.871 24.666 -82.934 1.00 74.88 229 LEU A C 1
ATOM 1914 O O . LEU A 1 229 ? 67.196 23.775 -83.714 1.00 74.88 229 LEU A O 1
ATOM 1918 N N . GLU A 1 230 ? 67.664 25.722 -82.742 1.00 71.00 230 GLU A N 1
ATOM 1919 C CA . GLU A 1 230 ? 68.884 25.960 -83.522 1.00 71.00 230 GLU A CA 1
ATOM 1920 C C . GLU A 1 230 ? 69.928 24.835 -83.403 1.00 71.00 230 GLU A C 1
ATOM 1922 O O . GLU A 1 230 ? 70.693 24.613 -84.341 1.00 71.00 230 GLU A O 1
ATOM 1927 N N . ASN A 1 231 ? 69.966 24.135 -82.264 1.00 73.75 231 ASN A N 1
ATOM 1928 C CA . ASN A 1 231 ? 70.883 23.014 -82.040 1.00 73.75 231 ASN A CA 1
ATOM 1929 C C . ASN A 1 231 ? 70.424 21.742 -82.766 1.00 73.75 231 ASN A C 1
ATOM 1931 O O . ASN A 1 231 ? 71.253 21.023 -83.327 1.00 73.75 231 ASN A O 1
ATOM 1935 N N . GLU A 1 232 ? 69.116 21.482 -82.782 1.00 70.44 232 GLU A N 1
ATOM 1936 C CA . GLU A 1 232 ? 68.515 20.303 -83.419 1.00 70.44 232 GLU A CA 1
ATOM 1937 C C . GLU A 1 232 ? 68.626 20.368 -84.948 1.00 70.44 232 GLU A C 1
ATOM 1939 O O . GLU A 1 232 ? 68.807 19.344 -85.599 1.00 70.44 232 GLU A O 1
ATOM 1944 N N . PHE A 1 233 ? 68.625 21.581 -85.507 1.00 74.06 233 PHE A N 1
ATOM 1945 C CA . PHE A 1 233 ? 68.805 21.847 -86.936 1.00 74.06 233 PHE A CA 1
ATOM 1946 C C . PHE A 1 233 ? 70.192 22.406 -87.263 1.00 74.06 233 PHE A C 1
ATOM 1948 O O . PHE A 1 233 ? 70.348 23.155 -88.222 1.00 74.06 233 PHE A O 1
ATOM 1955 N N . SER A 1 234 ? 71.224 22.102 -86.472 1.00 72.81 234 SER A N 1
ATOM 1956 C CA . SER A 1 234 ? 72.550 22.726 -86.627 1.00 72.81 234 SER A CA 1
ATOM 1957 C C . SER A 1 234 ? 73.165 22.548 -88.027 1.00 72.81 234 SER A C 1
ATOM 1959 O O . SER A 1 234 ? 73.769 23.486 -88.560 1.00 72.81 234 SER A O 1
ATOM 1961 N N . ILE A 1 235 ? 72.956 21.387 -88.659 1.00 71.31 235 ILE A N 1
ATOM 1962 C CA . ILE A 1 235 ? 73.419 21.088 -90.023 1.00 71.31 235 ILE A CA 1
ATOM 1963 C C . ILE A 1 235 ? 72.599 21.880 -91.053 1.00 71.31 235 ILE A C 1
ATOM 1965 O O . ILE A 1 235 ? 73.175 22.598 -91.872 1.00 71.31 235 ILE A O 1
ATOM 1969 N N . GLN A 1 236 ? 71.267 21.819 -90.975 1.00 70.81 236 GLN A N 1
ATOM 1970 C CA . GLN A 1 236 ? 70.353 22.523 -91.880 1.00 70.81 236 GLN A CA 1
ATOM 1971 C C . GLN A 1 236 ? 70.490 24.048 -91.750 1.00 70.81 236 GLN A C 1
ATOM 1973 O O . GLN A 1 236 ? 70.521 24.746 -92.754 1.00 70.81 236 GLN A O 1
ATOM 1978 N N . LYS A 1 237 ? 70.689 24.575 -90.536 1.00 75.12 237 LYS A N 1
ATOM 1979 C CA . LYS A 1 237 ? 71.002 25.985 -90.253 1.00 75.12 237 LYS A CA 1
ATOM 1980 C C . LYS A 1 237 ? 72.296 26.416 -90.940 1.00 75.12 237 LYS A C 1
ATOM 1982 O O . LYS A 1 237 ? 72.326 27.464 -91.581 1.00 75.12 237 LYS A O 1
ATOM 1987 N N . SER A 1 238 ? 73.362 25.620 -90.821 1.00 74.50 238 SER A N 1
ATOM 1988 C CA . SER A 1 238 ? 74.634 25.911 -91.494 1.00 74.50 238 SER A CA 1
ATOM 1989 C C . SER A 1 238 ? 74.472 25.923 -93.017 1.00 74.50 238 SER A C 1
ATOM 1991 O O . SER A 1 238 ? 75.013 26.801 -93.689 1.00 74.50 238 SER A O 1
ATOM 1993 N N . LEU A 1 239 ? 73.693 24.987 -93.561 1.00 70.31 239 LEU A N 1
ATOM 1994 C CA . LEU A 1 239 ? 73.409 24.893 -94.992 1.00 70.31 239 LEU A CA 1
ATOM 1995 C C . LEU A 1 239 ? 72.536 26.050 -95.492 1.00 70.31 239 LEU A C 1
ATOM 1997 O O . LEU A 1 239 ? 72.901 26.688 -96.470 1.00 70.31 239 LEU A O 1
ATOM 2001 N N . ALA A 1 240 ? 71.459 26.391 -94.786 1.00 72.12 240 ALA A N 1
ATOM 2002 C CA . ALA A 1 240 ? 70.609 27.551 -95.049 1.00 72.12 240 ALA A CA 1
ATOM 2003 C C . ALA A 1 240 ? 71.420 28.857 -95.109 1.00 72.12 240 ALA A C 1
ATOM 2005 O O . ALA A 1 240 ? 71.255 29.673 -96.015 1.00 72.12 240 ALA A O 1
ATOM 2006 N N . GLN A 1 241 ? 72.357 29.039 -94.172 1.00 75.94 241 GLN A N 1
ATOM 2007 C CA . GLN A 1 241 ? 73.255 30.196 -94.151 1.00 75.94 241 GLN A CA 1
ATOM 2008 C C . GLN A 1 241 ? 74.208 30.217 -95.354 1.00 75.94 241 GLN A C 1
ATOM 2010 O O . GLN A 1 241 ? 74.398 31.274 -95.961 1.00 75.94 241 GLN A O 1
ATOM 2015 N N . LYS A 1 242 ? 74.774 29.061 -95.728 1.00 72.94 242 LYS A N 1
ATOM 2016 C CA . LYS A 1 242 ? 75.595 28.920 -96.942 1.00 72.94 242 LYS A CA 1
ATOM 2017 C C . LYS A 1 242 ? 74.779 29.181 -98.214 1.00 72.94 242 LYS A C 1
ATOM 2019 O O . LYS A 1 242 ? 75.283 29.847 -99.113 1.00 72.94 242 LYS A O 1
ATOM 2024 N N . LEU A 1 243 ? 73.524 28.732 -98.265 1.00 69.62 243 LEU A N 1
ATOM 2025 C CA . LEU A 1 243 ? 72.607 28.935 -99.388 1.00 69.62 243 LEU A CA 1
ATOM 2026 C C . LEU A 1 243 ? 72.250 30.418 -99.556 1.00 69.62 243 LEU A C 1
ATOM 2028 O O . LEU A 1 243 ? 72.399 30.953 -100.649 1.00 69.62 243 LEU A O 1
ATOM 2032 N N . ILE A 1 244 ? 71.896 31.123 -98.471 1.00 71.44 244 ILE A N 1
ATOM 2033 C CA . ILE A 1 244 ? 71.701 32.586 -98.494 1.00 71.44 244 ILE A CA 1
ATOM 2034 C C . ILE A 1 244 ? 72.962 33.293 -99.005 1.00 71.44 244 ILE A C 1
ATOM 2036 O O . ILE A 1 244 ? 72.862 34.235 -99.790 1.00 71.44 244 ILE A O 1
ATOM 2040 N N . GLN A 1 245 ? 74.150 32.875 -98.554 1.00 72.94 245 GLN A N 1
ATOM 2041 C CA . GLN A 1 245 ? 75.410 33.479 -98.988 1.00 72.94 245 GLN A CA 1
ATOM 2042 C C . GLN A 1 245 ? 75.644 33.268 -100.489 1.00 72.94 245 GLN A C 1
ATOM 2044 O O . GLN A 1 245 ? 75.969 34.228 -101.186 1.00 72.94 245 GLN A O 1
ATOM 2049 N N . ALA A 1 246 ? 75.421 32.051 -100.989 1.00 65.81 246 ALA A N 1
ATOM 2050 C CA . ALA A 1 246 ? 75.534 31.722 -102.406 1.00 65.81 246 ALA A CA 1
ATOM 2051 C C . ALA A 1 246 ? 74.525 32.504 -103.266 1.00 65.81 246 ALA A C 1
ATOM 2053 O O . ALA A 1 246 ? 74.915 33.097 -104.269 1.00 65.81 246 ALA A O 1
ATOM 2054 N N . LEU A 1 247 ? 73.261 32.584 -102.838 1.00 67.31 247 LEU A N 1
ATOM 2055 C CA . LEU A 1 247 ? 72.198 33.323 -103.526 1.00 67.31 247 LEU A CA 1
ATOM 2056 C C . LEU A 1 247 ? 72.485 34.829 -103.594 1.00 67.31 247 LEU A C 1
ATOM 2058 O O . LEU A 1 247 ? 72.359 35.432 -104.656 1.00 67.31 247 LEU A O 1
ATOM 2062 N N . LYS A 1 248 ? 72.957 35.438 -102.497 1.00 69.31 248 LYS A N 1
ATOM 2063 C CA . LYS A 1 248 ? 73.381 36.851 -102.483 1.00 69.31 248 LYS A CA 1
ATOM 2064 C C . LYS A 1 248 ? 74.569 37.115 -103.411 1.00 69.31 248 LYS A C 1
ATOM 2066 O O . LYS A 1 248 ? 74.633 38.172 -104.033 1.00 69.31 248 LYS A O 1
ATOM 2071 N N . SER A 1 249 ? 75.513 36.174 -103.499 1.00 66.50 249 SER A N 1
ATOM 2072 C CA . SER A 1 249 ? 76.646 36.267 -104.428 1.00 66.50 249 SER A CA 1
ATOM 2073 C C . SER A 1 249 ? 76.220 36.105 -105.893 1.00 66.50 249 SER A C 1
ATOM 2075 O O . SER A 1 249 ? 76.772 36.790 -106.751 1.00 66.50 249 SER A O 1
ATOM 2077 N N . ALA A 1 250 ? 75.233 35.252 -106.184 1.00 60.88 250 ALA A N 1
ATOM 2078 C CA . ALA A 1 250 ? 74.679 35.069 -107.527 1.00 60.88 250 ALA A CA 1
ATOM 2079 C C . ALA A 1 250 ? 73.871 36.292 -108.001 1.00 60.88 250 ALA A C 1
ATOM 2081 O O . ALA A 1 250 ? 74.032 36.726 -109.142 1.00 60.88 250 ALA A O 1
ATOM 2082 N N . ASP A 1 251 ? 73.079 36.904 -107.114 1.00 59.81 251 ASP A N 1
ATOM 2083 C CA . ASP A 1 251 ? 72.334 38.141 -107.394 1.00 59.81 251 ASP A CA 1
ATOM 2084 C C . ASP A 1 251 ? 73.286 39.299 -107.767 1.00 59.81 251 ASP A C 1
ATOM 2086 O O . ASP A 1 251 ? 73.087 39.982 -108.773 1.00 59.81 251 ASP A O 1
ATOM 2090 N N . GLN A 1 252 ? 74.416 39.429 -107.053 1.00 55.84 252 GLN A N 1
ATOM 2091 C CA . GLN A 1 252 ? 75.480 40.396 -107.369 1.00 55.84 252 GLN A CA 1
ATOM 2092 C C . GLN A 1 252 ? 76.201 40.129 -108.703 1.00 55.84 252 GLN A C 1
ATOM 2094 O O . GLN A 1 252 ? 76.624 41.083 -109.352 1.00 55.84 252 GLN A O 1
ATOM 2099 N N . GLN A 1 253 ? 76.346 38.868 -109.127 1.00 50.03 253 GLN A N 1
ATOM 2100 C CA . GLN A 1 253 ? 76.974 38.516 -110.411 1.00 50.03 253 GLN A CA 1
ATOM 2101 C C . GLN A 1 253 ? 76.025 38.685 -111.610 1.00 50.03 253 GLN A C 1
ATOM 2103 O O . GLN A 1 253 ? 76.489 38.991 -112.706 1.00 50.03 253 GLN A O 1
ATOM 2108 N N . SER A 1 254 ? 74.705 38.557 -111.419 1.00 47.75 254 SER A N 1
ATOM 2109 C CA . SER A 1 254 ? 73.695 38.726 -112.483 1.00 47.75 254 SER A CA 1
ATOM 2110 C C . SER A 1 254 ? 73.606 40.155 -113.051 1.00 47.75 254 SER A C 1
ATOM 2112 O O . SER A 1 254 ? 73.135 40.353 -114.172 1.00 47.75 254 SER A O 1
ATOM 2114 N N . PHE A 1 255 ? 74.112 41.151 -112.316 1.00 42.00 255 PHE A N 1
ATOM 2115 C CA . PHE A 1 255 ? 74.205 42.542 -112.770 1.00 42.00 255 PHE A CA 1
ATOM 2116 C C . PHE A 1 255 ? 75.336 42.784 -113.785 1.00 42.00 255 PHE A C 1
ATOM 2118 O O . PHE A 1 255 ? 75.326 43.803 -114.478 1.00 42.00 255 PHE A O 1
ATOM 2125 N N . GLU A 1 256 ? 76.283 41.852 -113.932 1.00 41.59 256 GLU A N 1
ATOM 2126 C CA . GLU A 1 256 ? 77.396 41.952 -114.876 1.00 41.59 256 GLU A CA 1
ATOM 2127 C C . GLU A 1 256 ? 77.363 40.809 -115.911 1.00 41.59 256 GLU A C 1
ATOM 2129 O O . GLU A 1 256 ? 78.069 39.815 -115.776 1.00 41.59 256 GLU A O 1
ATOM 2134 N N . LYS A 1 257 ? 76.612 41.027 -117.005 1.00 36.81 257 LYS A N 1
ATOM 2135 C CA . LYS A 1 257 ? 76.614 40.328 -118.320 1.00 36.81 257 LYS A CA 1
ATOM 2136 C C . LYS A 1 257 ? 75.418 39.424 -118.648 1.00 36.81 257 LYS A C 1
ATOM 2138 O O . LYS A 1 257 ? 74.951 38.607 -117.867 1.00 36.81 257 LYS A O 1
ATOM 2143 N N . GLU A 1 258 ? 74.995 39.576 -119.906 1.00 38.62 258 GLU A N 1
ATOM 2144 C CA . GLU A 1 258 ? 73.996 38.798 -120.639 1.00 38.62 258 GLU A CA 1
ATOM 2145 C C . GLU A 1 258 ? 74.122 37.280 -120.433 1.00 38.62 258 GLU A C 1
ATOM 2147 O O . GLU A 1 258 ? 75.203 36.715 -120.582 1.00 38.62 258 GLU A O 1
ATOM 2152 N N . LYS A 1 259 ? 72.972 36.638 -120.163 1.00 44.56 259 LYS A N 1
ATOM 2153 C CA . LYS A 1 259 ? 72.722 35.183 -120.191 1.00 44.56 259 LYS A CA 1
ATOM 2154 C C . LYS A 1 259 ? 73.897 34.329 -119.700 1.00 44.56 259 LYS A C 1
ATOM 2156 O O . LYS A 1 259 ? 74.473 33.538 -120.445 1.00 44.56 259 LYS A O 1
ATOM 2161 N N . LEU A 1 260 ? 74.181 34.424 -118.408 1.00 39.44 260 LEU A N 1
ATOM 2162 C CA . LEU A 1 260 ? 74.857 33.351 -117.695 1.00 39.44 260 LEU A CA 1
ATOM 2163 C C . LEU A 1 260 ? 73.813 32.325 -117.264 1.00 39.44 260 LEU A C 1
ATOM 2165 O O . LEU A 1 260 ? 72.959 32.600 -116.425 1.00 39.44 260 LEU A O 1
ATOM 2169 N N . THR A 1 261 ? 73.897 31.130 -117.846 1.00 41.12 261 THR A N 1
ATOM 2170 C CA . THR A 1 261 ? 73.410 29.910 -117.207 1.00 41.12 261 THR A CA 1
ATOM 2171 C C . THR A 1 261 ? 74.111 29.848 -115.857 1.00 41.12 261 THR A C 1
ATOM 2173 O O . THR A 1 261 ? 75.308 29.556 -115.792 1.00 41.12 261 THR A O 1
ATOM 2176 N N . ILE A 1 262 ? 73.406 30.219 -114.788 1.00 40.84 262 ILE A N 1
ATOM 2177 C CA . ILE A 1 262 ? 73.909 30.057 -113.431 1.00 40.84 262 ILE A CA 1
ATOM 2178 C C . ILE A 1 262 ? 74.007 28.549 -113.251 1.00 40.84 262 ILE A C 1
ATOM 2180 O O . ILE A 1 262 ? 73.018 27.867 -113.008 1.00 40.84 262 ILE A O 1
ATOM 2184 N N . THR A 1 263 ? 75.210 28.018 -113.461 1.00 42.84 263 THR A N 1
ATOM 2185 C CA . THR A 1 263 ? 75.538 26.676 -113.007 1.00 42.84 263 THR A CA 1
ATOM 2186 C C . THR A 1 263 ? 75.689 26.860 -111.511 1.00 42.84 263 THR A C 1
ATOM 2188 O O . THR A 1 263 ? 76.764 27.199 -111.012 1.00 42.84 263 THR A O 1
ATOM 2191 N N . PHE A 1 264 ? 74.559 26.777 -110.811 1.00 45.69 264 PHE A N 1
ATOM 2192 C CA . PHE A 1 264 ? 74.533 26.624 -109.369 1.00 45.69 264 PHE A CA 1
ATOM 2193 C C . PHE A 1 264 ? 75.554 25.528 -109.029 1.00 45.69 264 PHE A C 1
ATOM 2195 O O . PHE A 1 264 ? 75.750 24.622 -109.847 1.00 45.69 264 PHE A O 1
ATOM 2202 N N . PRO A 1 265 ? 76.286 25.577 -107.902 1.00 48.84 265 PRO A N 1
ATOM 2203 C CA . PRO A 1 265 ? 77.131 24.455 -107.546 1.00 48.84 265 PRO A CA 1
ATOM 2204 C C . PRO A 1 265 ? 76.198 23.275 -107.259 1.00 48.84 265 PRO A C 1
ATOM 2206 O O . PRO A 1 265 ? 75.757 23.082 -106.130 1.00 48.84 265 PRO A O 1
ATOM 2209 N N . ILE A 1 266 ? 75.913 22.494 -108.306 1.00 46.88 266 ILE A N 1
ATOM 2210 C CA . ILE A 1 266 ? 75.138 21.253 -108.319 1.00 46.88 266 ILE A CA 1
ATOM 2211 C C . ILE A 1 266 ? 75.604 20.384 -107.157 1.00 46.88 266 ILE A C 1
ATOM 2213 O O . ILE A 1 266 ? 74.797 19.775 -106.476 1.00 46.88 266 ILE A O 1
ATOM 2217 N N . GLN A 1 267 ? 76.897 20.422 -106.839 1.00 50.12 267 GLN A N 1
ATOM 2218 C CA . GLN A 1 267 ? 77.498 19.780 -105.676 1.00 50.12 267 GLN A CA 1
ATOM 2219 C C . GLN A 1 267 ? 76.839 20.136 -104.333 1.00 50.12 267 GLN A C 1
ATOM 2221 O O . GLN A 1 267 ? 76.566 19.234 -103.555 1.00 50.12 267 GLN A O 1
ATOM 2226 N N . MET A 1 268 ? 76.535 21.409 -104.068 1.00 53.34 268 MET A N 1
ATOM 2227 C CA . MET A 1 268 ? 75.968 21.854 -102.788 1.00 53.34 268 MET A CA 1
ATOM 2228 C C . MET A 1 268 ? 74.489 21.468 -102.657 1.00 53.34 268 MET A C 1
ATOM 2230 O O . MET A 1 268 ? 74.037 21.073 -101.586 1.00 53.34 268 MET A O 1
ATOM 2234 N N . VAL A 1 269 ? 73.751 21.534 -103.767 1.00 52.06 269 VAL A N 1
ATOM 2235 C CA . VAL A 1 269 ? 72.336 21.145 -103.839 1.00 52.06 269 VAL A CA 1
ATOM 2236 C C . VAL A 1 269 ? 72.172 19.616 -103.855 1.00 52.06 269 VAL A C 1
ATOM 2238 O O . VAL A 1 269 ? 71.262 19.074 -103.236 1.00 52.06 269 VAL A O 1
ATOM 2241 N N . THR A 1 270 ? 73.111 18.892 -104.464 1.00 53.56 270 THR A N 1
ATOM 2242 C CA . THR A 1 270 ? 73.172 17.420 -104.430 1.00 53.56 270 THR A CA 1
ATOM 2243 C C . THR A 1 270 ? 73.589 16.914 -103.046 1.00 53.56 270 THR A C 1
ATOM 2245 O O . THR A 1 270 ? 73.024 15.935 -102.567 1.00 53.56 270 THR A O 1
ATOM 2248 N N . GLU A 1 271 ? 74.521 17.588 -102.359 1.00 53.91 271 GLU A N 1
ATOM 2249 C CA . GLU A 1 271 ? 74.837 17.315 -100.947 1.00 53.91 271 GLU A CA 1
ATOM 2250 C C . GLU A 1 271 ? 73.626 17.582 -100.038 1.00 53.91 271 GLU A C 1
ATOM 2252 O O . GLU A 1 271 ? 73.350 16.782 -99.146 1.00 53.91 271 GLU A O 1
ATOM 2257 N N . LEU A 1 272 ? 72.855 18.644 -100.301 1.00 54.41 272 LEU A N 1
ATOM 2258 C CA . LEU A 1 272 ? 71.583 18.933 -99.626 1.00 54.41 272 LEU A CA 1
ATOM 2259 C C . LEU A 1 272 ? 70.555 17.813 -99.832 1.00 54.41 272 LEU A C 1
ATOM 2261 O O . LEU A 1 272 ? 70.005 17.304 -98.859 1.00 54.41 272 LEU A O 1
ATOM 2265 N N . ASN A 1 273 ? 70.352 17.380 -101.076 1.00 52.62 273 ASN A N 1
ATOM 2266 C CA . ASN A 1 273 ? 69.402 16.321 -101.416 1.00 52.62 273 ASN A CA 1
ATOM 2267 C C . ASN A 1 273 ? 69.834 14.950 -100.842 1.00 52.62 273 ASN A C 1
ATOM 2269 O O . ASN A 1 273 ? 69.003 14.145 -100.429 1.00 52.62 273 ASN A O 1
ATOM 2273 N N . LEU A 1 274 ? 71.143 14.691 -100.729 1.00 56.59 274 LEU A N 1
ATOM 2274 C CA . LEU A 1 274 ? 71.690 13.490 -100.080 1.00 56.59 274 LEU A CA 1
ATOM 2275 C C . LEU A 1 274 ? 71.545 13.502 -98.554 1.00 56.59 274 LEU A C 1
ATOM 2277 O O . LEU A 1 274 ? 71.367 12.437 -97.967 1.00 56.59 274 LEU A O 1
ATOM 2281 N N . ILE A 1 275 ? 71.637 14.667 -97.909 1.00 55.75 275 ILE A N 1
ATOM 2282 C CA . ILE A 1 275 ? 71.479 14.811 -96.453 1.00 55.75 275 ILE A CA 1
ATOM 2283 C C . ILE A 1 275 ? 69.996 14.773 -96.053 1.00 55.75 275 ILE A C 1
ATOM 2285 O O . ILE A 1 275 ? 69.678 14.221 -95.002 1.00 55.75 275 ILE A O 1
ATOM 2289 N N . LEU A 1 276 ? 69.102 15.312 -96.890 1.00 54.06 276 LEU A N 1
ATOM 2290 C CA . LEU A 1 276 ? 67.648 15.281 -96.689 1.00 54.06 276 LEU A CA 1
ATOM 2291 C C . LEU A 1 276 ? 67.042 13.884 -96.910 1.00 54.06 276 LEU A C 1
ATOM 2293 O O . LEU A 1 276 ? 66.106 13.524 -96.209 1.00 54.06 276 LEU A O 1
ATOM 2297 N N . ASN A 1 277 ? 67.602 13.074 -97.818 1.00 48.88 277 ASN A N 1
ATOM 2298 C CA . ASN A 1 277 ? 67.093 11.725 -98.119 1.00 48.88 277 ASN A CA 1
ATOM 2299 C C . ASN A 1 277 ? 67.722 10.582 -97.294 1.00 48.88 277 ASN A C 1
ATOM 2301 O O . ASN A 1 277 ? 67.300 9.437 -97.445 1.00 48.88 277 ASN A O 1
ATOM 2305 N N . ASN A 1 278 ? 68.730 10.846 -96.450 1.00 44.81 278 ASN A N 1
ATOM 2306 C CA . ASN A 1 278 ? 69.435 9.811 -95.668 1.00 44.81 278 ASN A CA 1
ATOM 2307 C C . ASN A 1 278 ? 69.363 9.986 -94.133 1.00 44.81 278 ASN A C 1
ATOM 2309 O O . ASN A 1 278 ? 70.134 9.331 -93.431 1.00 44.81 278 ASN A O 1
ATOM 2313 N N . ASN A 1 279 ? 68.469 10.828 -93.597 1.00 41.62 279 ASN A N 1
ATOM 2314 C CA . ASN A 1 279 ? 68.220 10.961 -92.149 1.00 41.62 279 ASN A CA 1
ATOM 2315 C C . ASN A 1 279 ? 66.733 11.055 -91.809 1.00 41.62 279 ASN A C 1
ATOM 2317 O O . ASN A 1 279 ? 66.092 12.020 -92.276 1.00 41.62 279 ASN A O 1
#

Sequence (279 aa):
MLEQIMQLRNEGYSFQQVADQVNLSKSRVQQIYRENKPVEEIYSKFKQELEIANQRVDQLEKEVEAKEDEINDFINNIDQDTSHLDEEIESLKTALEEEKEKSQQLILNKEDEEYQYQNDYEELNDDYLALDKEHKNLQSQYDDLLKTNESLETSLLKRKNEEKHVLQGIKKVQDFEKNQNMISTLKEDFVEIVESVLDTEGEALIPNGFAYIIHDIQLWLESLKRFNLENEFSIQKSLAQKLIQALKSADQQSFEKEKLTITFPIQMVTELNLILNNN

Radius of gyration: 92.61 Å; chains: 1; bounding box: 148×62×229 Å

Secondary structure (DSSP, 8-state):
-HHHHHHHHHTT--HHHHHHHHT--HHHHHHHHHHHHHHHHHHHHHHHHHHHHHHHHHHHHHHHHHHHHHHHHHHHHHHHHHHHHHHHHHHHHHHHHHHHHHHHHHHHHHHHHHHHHHHHHHHHHHHHHHHHHHHHHHHHHHHHHHHHHHHHHHHHHHHHHHHHHHHHHHHHHHHHHHHHHHHHHHHHHHHHHHHHHHHTTTS---THHHHHHHHHHHHHHHHHHHTT-TTTTHHHHHHHHHHHHHHHHHHHHHTSSS-------HHHHHHHHHHHS--

Foldseek 3Di:
DLVQLQVCVVVPDDLVRSCVVVVHDSVVSVVSCVVCVVVVVVVVVVVVVVVVVVVVVVVVVVVVVVVVVVVVVVVVVVVVVVVVVVVVVVVVVVVVVVVVVVVVVVVVVVVVVVVVVVVVVVVVVVVVVVVVVVVVVVVVVVVVVVVVVVVVVVVVVVVVVVVVVVVVVVVVVVVVVVVVVLVVVLLVLLVVLLVLVVVVLPDPDDLVVLVVSLVSLVVSLVSCVVSVVCVVCVVSNVLSVVSNVQSVVVSVCVVPDDDDSPPPVVVSSVVVVVVSVPD

pLDDT: mean 82.2, std 16.91, range [36.81, 98.06]